Protein AF-A0A968FPX2-F1 (afdb_monomer)

Nearest PDB structures (foldseek):
  6kqt-assembly1_A  TM=4.450E-01  e=4.195E-03  Eubacterium ramulus ATCC 29099
  8rk3-assembly1_g  TM=7.136E-01  e=2.155E-01  Pseudomonas phage JBD30
  8ap6-assembly1_A1  TM=5.198E-01  e=2.239E+00  Trypanosoma brucei brucei
  7o78-assembly1_A  TM=5.725E-01  e=8.812E+00  Pseudopedobacter saltans DSM 12145
  5i7q-assembly1_A  TM=3.075E-01  e=3.535E+00  Homo sapiens

Sequence (255 aa):
MTIGTNEPIPENHFSGGANLTGDQPGNLAPMLEAMRLDVARSGETTEDMDIWVSPLGDDTTGEGTESEPYRTPTRAFRDIPFQINHSVHVRFAGGTYTDFPSLVYHRCGKNGALFLEGLGLPTPSAGPFTVSSYSLGVNFAYTEIQVLGAGWSVDQFYNKWVRVTAGTAAGLIFPIFKNSADTIVIPATFPSAGTVTEIEILDDPTVTMDVGTGKVVFDTGFAGNGPSLSIGGIKFKSALDGFPFRVQASKIFCA

Foldseek 3Di:
DDDDDDDDDDDPPPPDPPPPVPPPVPPCVVVVVVVVLVVLLPDEDPEEEQFEEECPADLVPAPRDPVHHHNALVSVLSPHRQEFAEEYEYEYEFDEHAHNDLERRHAYDFNGEYEYHYDDDQAFPWDFFFWPDKDQDPPQFKIKTFTPPQQDDKQPQAQWKKAQCDWQRHGDIFGFHIQHRGITITGGDDPPPIDGGTMTIGGQQSAEYESEQGQYEDEHPDDDPDYAYHYPRYHYDYPPPPDPRDHPHVDHDDD

Radius of gyration: 26.72 Å; Cα contacts (8 Å, |Δi|>4): 573; chains: 1; bounding box: 47×90×73 Å

pLDDT: mean 80.32, std 17.59, range [26.98, 98.56]

Solvent-accessible surface area (backbone atoms only — not comparable to full-atom values): 14151 Å² total; per-residue (Å²): 139,83,83,78,80,84,78,81,79,82,79,82,80,80,86,68,82,75,72,79,81,72,66,65,81,66,80,50,62,64,56,51,49,50,52,49,52,53,57,75,29,68,47,59,44,90,54,71,43,72,38,24,29,23,75,85,35,32,76,85,78,33,78,20,35,88,93,35,15,15,33,37,57,42,56,54,62,66,74,48,42,28,32,26,48,24,46,34,38,41,36,30,44,56,39,75,41,80,51,45,56,53,63,49,81,41,38,33,36,78,66,5,30,45,36,40,37,27,34,66,76,47,52,76,72,46,69,83,39,56,38,73,47,71,48,74,39,78,93,46,56,22,26,40,40,34,31,72,86,59,73,43,55,70,46,73,49,46,79,22,29,39,34,27,72,29,52,79,41,44,76,45,73,45,56,25,73,35,28,46,40,37,36,44,31,28,75,36,65,64,68,93,86,50,43,68,44,25,30,31,33,24,42,66,44,37,14,35,37,32,37,42,87,44,64,52,40,44,53,58,80,66,93,62,100,50,40,40,54,46,78,44,52,62,41,78,43,52,71,56,79,91,59,82,80,66,80,52,46,87,61,69,57,83,130

Structure (mmCIF, N/CA/C/O backbone):
data_AF-A0A968FPX2-F1
#
_entry.id   AF-A0A968FPX2-F1
#
loop_
_atom_site.group_PDB
_atom_site.id
_atom_site.type_symbol
_atom_site.label_atom_id
_atom_site.label_alt_id
_atom_site.label_comp_id
_atom_site.label_asym_id
_atom_site.label_entity_id
_atom_site.label_seq_id
_atom_site.pdbx_PDB_ins_code
_atom_site.Cartn_x
_atom_site.Cartn_y
_atom_site.Cartn_z
_atom_site.occupancy
_atom_site.B_iso_or_equiv
_atom_site.auth_seq_id
_atom_site.auth_comp_id
_atom_site.auth_asym_id
_atom_site.auth_atom_id
_atom_site.pdbx_PDB_model_num
ATOM 1 N N . MET A 1 1 ? 9.831 79.116 46.477 1.00 52.44 1 MET A N 1
ATOM 2 C CA . MET A 1 1 ? 9.604 77.661 46.365 1.00 52.44 1 MET A CA 1
ATOM 3 C C . MET A 1 1 ? 8.179 77.494 45.873 1.00 52.44 1 MET A C 1
ATOM 5 O O . MET A 1 1 ? 7.250 77.594 46.660 1.00 52.44 1 MET A O 1
ATOM 9 N N . THR A 1 2 ? 8.011 77.442 44.556 1.00 46.84 2 THR A N 1
ATOM 10 C CA . THR A 1 2 ? 6.698 77.463 43.899 1.00 46.84 2 THR A CA 1
ATOM 11 C C . THR A 1 2 ? 6.298 76.020 43.634 1.00 46.84 2 THR A C 1
ATOM 13 O O . THR A 1 2 ? 7.003 75.313 42.920 1.00 46.84 2 THR A O 1
ATOM 16 N N . ILE A 1 3 ? 5.223 75.571 44.280 1.00 47.78 3 ILE A N 1
ATOM 17 C CA . ILE A 1 3 ? 4.673 74.222 44.137 1.00 47.78 3 ILE A CA 1
ATOM 18 C C . ILE A 1 3 ? 3.882 74.202 42.825 1.00 47.78 3 ILE A C 1
ATOM 20 O O . ILE A 1 3 ? 2.901 74.931 42.686 1.00 47.78 3 ILE A O 1
ATOM 24 N N . GLY A 1 4 ? 4.372 73.433 41.850 1.00 53.97 4 GLY A N 1
ATOM 25 C CA . GLY A 1 4 ? 3.733 73.243 40.550 1.00 53.97 4 GLY A CA 1
ATOM 26 C C . GLY A 1 4 ? 2.391 72.529 40.698 1.00 53.97 4 GLY A C 1
ATOM 27 O O . GLY A 1 4 ? 2.255 71.589 41.478 1.00 53.97 4 GLY A O 1
ATOM 28 N N . THR A 1 5 ? 1.395 73.017 39.970 1.00 60.19 5 THR A N 1
ATOM 29 C CA . THR A 1 5 ? 0.033 72.491 39.927 1.00 60.19 5 THR A CA 1
ATOM 30 C C . THR A 1 5 ? -0.012 71.153 39.194 1.00 60.19 5 THR A C 1
ATOM 32 O O . THR A 1 5 ? 0.514 71.040 38.090 1.00 60.19 5 THR A O 1
ATOM 35 N N . ASN A 1 6 ? -0.663 70.166 39.814 1.00 57.03 6 ASN A N 1
ATOM 36 C CA . ASN A 1 6 ? -0.962 68.855 39.241 1.00 57.03 6 ASN A CA 1
ATOM 37 C C . ASN A 1 6 ? -1.745 68.999 37.93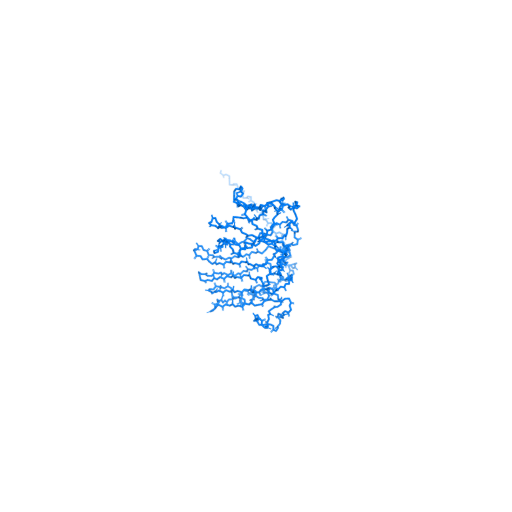0 1.00 57.03 6 ASN A C 1
ATOM 39 O O . ASN A 1 6 ? -2.849 69.546 37.935 1.00 57.03 6 ASN A O 1
ATOM 43 N N . GLU A 1 7 ? -1.206 68.462 36.836 1.00 65.06 7 GLU A N 1
ATOM 44 C CA . GLU A 1 7 ? -1.998 68.225 35.633 1.00 65.06 7 GLU A CA 1
ATOM 45 C C . GLU A 1 7 ? -2.894 66.988 35.824 1.00 65.06 7 GLU A C 1
ATOM 47 O O . GLU A 1 7 ? -2.442 65.982 36.384 1.00 65.06 7 GLU A O 1
ATOM 52 N N . PRO A 1 8 ? -4.166 67.039 35.394 1.00 66.12 8 PRO A N 1
ATOM 53 C CA . PRO A 1 8 ? -5.060 65.894 35.454 1.00 66.12 8 PRO A CA 1
ATOM 54 C C . PRO A 1 8 ? -4.643 64.825 34.437 1.00 66.12 8 PRO A C 1
ATOM 56 O O . PRO A 1 8 ? -4.398 65.107 33.266 1.00 66.12 8 PRO A O 1
ATOM 59 N N . ILE A 1 9 ? -4.594 63.577 34.902 1.00 67.75 9 ILE A N 1
ATOM 60 C CA . ILE A 1 9 ? -4.370 62.394 34.068 1.00 67.75 9 ILE A CA 1
ATOM 61 C C . ILE A 1 9 ? -5.577 62.256 33.122 1.00 67.75 9 ILE A C 1
ATOM 63 O O . ILE A 1 9 ? -6.706 62.227 33.615 1.00 67.75 9 ILE A O 1
ATOM 67 N N . PRO A 1 10 ? -5.391 62.170 31.792 1.00 63.94 10 PRO A N 1
ATOM 68 C CA . PRO A 1 10 ? -6.503 61.973 30.873 1.00 63.94 10 PRO A CA 1
ATOM 69 C C . PRO A 1 10 ? -7.145 60.602 31.111 1.00 63.94 10 PRO A C 1
ATOM 71 O O . PRO A 1 10 ? -6.494 59.560 31.007 1.00 63.94 10 PRO A O 1
ATOM 74 N N . GLU A 1 11 ? -8.437 60.612 31.435 1.00 57.78 11 GLU A N 1
ATOM 75 C CA . GLU A 1 11 ? -9.264 59.414 31.505 1.00 57.78 11 GLU A CA 1
ATOM 76 C C . GLU A 1 11 ? -9.364 58.796 30.107 1.00 57.78 11 GLU A C 1
ATOM 78 O O . GLU A 1 11 ? -9.957 59.356 29.182 1.00 57.78 11 GLU A O 1
ATOM 83 N N . ASN A 1 12 ? -8.751 57.624 29.943 1.00 52.72 12 ASN A N 1
ATOM 84 C CA . ASN A 1 12 ? -8.872 56.833 28.729 1.00 52.72 12 ASN A CA 1
ATOM 85 C C . ASN A 1 12 ? -10.307 56.289 28.646 1.00 52.72 12 ASN A C 1
ATOM 87 O O . ASN A 1 12 ? -10.649 55.279 29.263 1.00 52.72 12 ASN A O 1
ATOM 91 N N . HIS A 1 13 ? -11.149 56.973 27.873 1.00 50.84 13 HIS A N 1
ATOM 92 C CA . HIS A 1 13 ? -12.465 56.506 27.452 1.00 50.84 13 HIS A CA 1
ATOM 93 C C . HIS A 1 13 ? -12.324 55.227 26.609 1.00 50.84 13 HIS A C 1
ATOM 95 O O . HIS A 1 13 ? -12.246 55.271 25.381 1.00 50.84 13 HIS A O 1
ATOM 101 N N . PHE A 1 14 ? -12.357 54.061 27.255 1.00 54.34 14 PHE A N 1
ATOM 102 C CA . PHE A 1 14 ? -12.607 52.781 26.587 1.00 54.34 14 PHE A CA 1
ATOM 103 C C . PHE A 1 14 ? -14.109 52.654 26.269 1.00 54.34 14 PHE A C 1
ATOM 105 O O . PHE A 1 14 ? -14.842 51.844 26.826 1.00 54.34 14 PHE A O 1
ATOM 112 N N . SER A 1 15 ? -14.584 53.500 25.353 1.00 58.44 15 SER A N 1
ATOM 113 C CA . SER A 1 15 ? -15.920 53.436 24.747 1.00 58.44 15 SER A CA 1
ATOM 114 C C . SER A 1 15 ? -15.907 52.454 23.567 1.00 58.44 15 SER A C 1
ATOM 116 O O . SER A 1 15 ? -16.191 52.807 22.424 1.00 58.44 15 SER A O 1
ATOM 118 N N . GLY A 1 16 ? -15.521 51.213 23.844 1.00 48.28 16 GLY A N 1
ATOM 119 C CA . GLY A 1 16 ? -15.527 50.110 22.890 1.00 48.28 16 GLY A CA 1
ATOM 120 C C . GLY A 1 16 ? -16.351 48.972 23.458 1.00 48.28 16 GLY A C 1
ATOM 121 O O . GLY A 1 16 ? -15.799 47.948 23.844 1.00 48.28 16 GLY A O 1
ATOM 122 N N . GLY A 1 17 ? -17.667 49.173 23.562 1.00 48.75 17 GLY A N 1
ATOM 123 C CA . GLY A 1 17 ? -18.603 48.092 23.843 1.00 48.75 17 GLY A CA 1
ATOM 124 C C . GLY A 1 17 ? -18.550 47.095 22.694 1.00 48.75 17 GLY A C 1
ATOM 125 O O . GLY A 1 17 ? -19.280 47.240 21.715 1.00 48.75 17 GLY A O 1
ATOM 126 N N . ALA A 1 18 ? -17.651 46.114 22.791 1.00 52.62 18 ALA A N 1
ATOM 127 C CA . ALA A 1 18 ? -17.676 44.943 21.939 1.00 52.62 18 ALA A CA 1
ATOM 128 C C . ALA A 1 18 ? -19.035 44.284 22.162 1.00 52.62 18 ALA A C 1
ATOM 130 O O . ALA A 1 18 ? -19.328 43.731 23.221 1.00 52.62 18 ALA A O 1
ATOM 131 N N . ASN A 1 19 ? -19.898 44.443 21.170 1.00 46.19 19 ASN A N 1
ATOM 132 C CA . ASN A 1 19 ? -21.201 43.829 21.125 1.00 46.19 19 ASN A CA 1
ATOM 133 C C . ASN A 1 19 ? -20.980 42.319 20.934 1.00 46.19 19 ASN A C 1
ATOM 135 O O . ASN A 1 19 ? -20.984 41.818 19.815 1.00 46.19 19 ASN A O 1
ATOM 139 N N . LEU A 1 20 ? -20.748 41.599 22.037 1.00 54.94 20 LEU A N 1
ATOM 140 C CA . LEU A 1 20 ? -20.588 40.137 22.107 1.00 54.94 20 LEU A CA 1
ATOM 141 C C . LEU A 1 20 ? -21.916 39.391 21.865 1.00 54.94 20 LEU A C 1
ATOM 143 O O . LEU A 1 20 ? -22.122 38.286 22.349 1.00 54.94 20 LEU A O 1
ATOM 147 N N . THR A 1 21 ? -22.851 40.002 21.138 1.00 50.00 21 THR A N 1
ATOM 148 C CA . THR A 1 21 ? -24.118 39.383 20.726 1.00 50.00 21 THR A CA 1
ATOM 149 C C . THR A 1 21 ? -24.052 38.828 19.298 1.00 50.00 21 THR A C 1
ATOM 151 O O . THR A 1 21 ? -25.033 38.277 18.807 1.00 50.00 21 THR A O 1
ATOM 154 N N . GLY A 1 22 ? -22.892 38.951 18.636 1.00 46.47 22 GLY A N 1
ATOM 155 C CA . GLY A 1 22 ? -22.631 38.438 17.288 1.00 46.47 22 GLY A CA 1
ATOM 156 C C . GLY A 1 22 ? -21.908 37.090 17.218 1.00 46.47 22 GLY A C 1
ATOM 157 O O . GLY A 1 22 ? -21.837 36.521 16.130 1.00 46.47 22 GLY A O 1
ATOM 158 N N . ASP A 1 23 ? -21.416 36.552 18.340 1.00 52.59 23 ASP A N 1
ATOM 159 C CA . ASP A 1 23 ? -20.964 35.161 18.389 1.00 52.59 23 ASP A CA 1
ATOM 160 C C . ASP A 1 23 ? -22.213 34.283 18.394 1.00 52.59 23 ASP A C 1
ATOM 162 O O . ASP A 1 23 ? -22.824 34.019 19.432 1.00 52.59 23 ASP A O 1
ATOM 166 N N . GLN A 1 24 ? -22.621 33.867 17.190 1.00 58.62 24 GLN A N 1
ATOM 167 C CA . GLN A 1 24 ? -23.440 32.674 16.996 1.00 58.62 24 GLN A CA 1
ATOM 168 C C . GLN A 1 24 ? -22.948 31.642 18.016 1.00 58.62 24 GLN A C 1
ATOM 170 O O . GLN A 1 24 ? -21.745 31.367 17.976 1.00 58.62 24 GLN A O 1
ATOM 175 N N . PRO A 1 25 ? -23.793 31.141 18.946 1.00 58.59 25 PRO A N 1
ATOM 176 C CA . PRO A 1 25 ? -23.378 30.160 19.939 1.00 58.59 25 PRO A CA 1
ATOM 177 C C . PRO A 1 25 ? -22.548 29.123 19.211 1.00 58.59 25 PRO A C 1
ATOM 179 O O . PRO A 1 25 ? -23.041 28.479 18.280 1.00 58.59 25 PRO A O 1
ATOM 182 N N . GLY A 1 26 ? -21.253 29.146 19.547 1.00 57.47 26 GLY A N 1
ATOM 183 C CA . GLY A 1 26 ? -20.204 28.553 18.743 1.00 57.47 26 GLY A CA 1
ATOM 184 C C . GLY A 1 26 ? -20.624 27.155 18.366 1.00 57.47 26 GLY A C 1
ATOM 185 O O . GLY A 1 26 ? -21.272 26.468 19.154 1.00 57.47 26 GLY A O 1
ATOM 186 N N . ASN A 1 27 ? -20.307 26.766 17.141 1.00 63.19 27 ASN A N 1
ATOM 187 C CA . ASN A 1 27 ? -20.515 25.426 16.636 1.00 63.19 27 ASN A CA 1
ATOM 188 C C . ASN A 1 27 ? -19.750 24.444 17.551 1.00 63.19 27 ASN A C 1
ATOM 190 O O . ASN A 1 27 ? -18.620 24.063 17.273 1.00 63.19 27 ASN A O 1
ATOM 194 N N . LEU A 1 28 ? -20.334 24.105 18.703 1.00 68.81 28 LEU A N 1
ATOM 195 C CA . LEU A 1 28 ? -19.800 23.196 19.710 1.00 68.81 28 LEU A CA 1
ATOM 196 C C . LEU A 1 28 ? -19.980 21.759 19.238 1.00 68.81 28 LEU A C 1
ATOM 198 O O . LEU A 1 28 ? -19.351 20.869 19.789 1.00 68.81 28 LEU A O 1
ATOM 202 N N . ALA A 1 29 ? -20.799 21.529 18.209 1.00 72.50 29 ALA A N 1
ATOM 203 C CA . ALA A 1 29 ? -20.982 20.228 17.590 1.00 72.50 29 ALA A CA 1
ATOM 204 C C . ALA A 1 29 ? -19.648 19.611 17.117 1.00 72.50 29 ALA A C 1
ATOM 206 O O . ALA A 1 29 ? -19.349 18.511 17.566 1.00 72.50 29 ALA A O 1
ATOM 207 N N . PRO A 1 30 ? -18.784 20.285 16.330 1.00 70.06 30 PRO A N 1
ATOM 208 C CA . PRO A 1 30 ? -17.476 19.744 15.961 1.00 70.06 30 PRO A CA 1
ATOM 209 C C . PRO A 1 30 ? -16.522 19.570 17.150 1.00 70.06 30 PRO A C 1
ATOM 211 O O . PRO A 1 30 ? -15.755 18.615 17.153 1.00 70.06 30 PRO A O 1
ATOM 214 N N . MET A 1 31 ? -16.568 20.429 18.179 1.00 71.19 31 MET A N 1
ATOM 215 C CA . MET A 1 31 ? -15.735 20.243 19.381 1.00 71.19 31 MET A CA 1
ATOM 216 C C . MET A 1 31 ? -16.202 19.063 20.237 1.00 71.19 31 MET A C 1
ATOM 218 O O . MET A 1 31 ? -15.382 18.298 20.734 1.00 71.19 31 MET A O 1
ATOM 222 N N . LEU A 1 32 ? -17.513 18.900 20.404 1.00 75.25 32 LEU A N 1
ATOM 223 C CA . LEU A 1 32 ? -18.100 17.789 21.138 1.00 75.25 32 LEU A CA 1
ATOM 224 C C . LEU A 1 32 ? -17.889 16.473 20.389 1.00 75.25 32 LEU A C 1
ATOM 226 O O . LEU A 1 32 ? -17.639 15.456 21.027 1.00 75.25 32 LEU A O 1
ATOM 230 N N . GLU A 1 33 ? -17.936 16.499 19.058 1.00 73.12 33 GLU A N 1
ATOM 231 C CA . GLU A 1 33 ? -17.658 15.324 18.239 1.00 73.12 33 GLU A CA 1
ATOM 232 C C . GLU A 1 33 ? -16.173 14.958 18.251 1.00 73.12 33 GLU A C 1
ATOM 234 O O . GLU A 1 33 ? -15.842 13.784 18.383 1.00 73.12 33 GLU A O 1
ATOM 239 N N . ALA A 1 34 ? -15.273 15.947 18.253 1.00 66.00 34 ALA A N 1
ATOM 240 C CA . ALA A 1 34 ? -13.850 15.713 18.486 1.00 66.00 34 ALA A CA 1
ATOM 241 C C . ALA A 1 34 ? -13.587 15.123 19.886 1.00 66.00 34 ALA A C 1
ATOM 243 O O . ALA A 1 34 ? -12.885 14.123 20.005 1.00 66.00 34 ALA A O 1
ATOM 244 N N . MET A 1 35 ? -14.208 15.665 20.943 1.00 73.94 35 MET A N 1
ATOM 245 C CA . MET A 1 35 ? -14.067 15.124 22.304 1.00 73.94 35 MET A CA 1
ATOM 246 C C . MET A 1 35 ? -14.665 13.720 22.449 1.00 73.94 35 MET A C 1
ATOM 248 O O . MET A 1 35 ? -14.101 12.882 23.150 1.00 73.94 35 MET A O 1
ATOM 252 N N . ARG A 1 36 ? -15.802 13.436 21.804 1.00 71.06 36 ARG A N 1
ATOM 253 C CA . ARG A 1 36 ? -16.381 12.086 21.780 1.00 71.06 36 ARG A CA 1
ATOM 254 C C . ARG A 1 36 ? -15.484 11.104 21.048 1.00 71.06 36 ARG A C 1
ATOM 256 O O . ARG A 1 36 ? -15.327 9.983 21.524 1.00 71.06 36 ARG A O 1
ATOM 263 N N . LEU A 1 37 ? -14.888 11.528 19.936 1.00 66.88 37 LEU A N 1
ATOM 264 C CA . LEU A 1 37 ? -13.938 10.720 19.185 1.00 66.88 37 LEU A CA 1
ATOM 265 C C . LEU A 1 37 ? -12.697 10.398 20.030 1.00 66.88 37 LEU A C 1
ATOM 267 O O . LEU A 1 37 ? -12.258 9.252 20.032 1.00 66.88 37 LEU A O 1
ATOM 271 N N . ASP A 1 38 ? -12.185 11.359 20.799 1.00 66.62 38 ASP A N 1
ATOM 272 C CA . ASP A 1 38 ? -11.039 11.149 21.692 1.00 66.62 38 ASP A CA 1
ATOM 273 C C . ASP A 1 38 ? -11.358 10.196 22.853 1.00 66.62 38 ASP A C 1
ATOM 275 O O . ASP A 1 38 ? -10.554 9.320 23.172 1.00 66.62 38 ASP A O 1
ATOM 279 N N . VAL A 1 39 ? -12.543 10.312 23.463 1.00 67.00 39 VAL A N 1
ATOM 280 C CA . VAL A 1 39 ? -12.966 9.406 24.546 1.00 67.00 39 VAL A CA 1
ATOM 281 C C . VAL A 1 39 ? -13.239 7.996 24.018 1.00 67.00 39 VAL A C 1
ATOM 283 O O . VAL A 1 39 ? -12.816 7.028 24.639 1.00 67.00 39 VAL A O 1
ATOM 286 N N . ALA A 1 40 ? -13.887 7.849 22.859 1.00 60.91 40 ALA A N 1
ATOM 287 C CA . ALA A 1 40 ? -14.122 6.537 22.247 1.00 60.91 40 ALA A CA 1
ATOM 288 C C . ALA A 1 40 ? -12.816 5.831 21.844 1.00 60.91 40 ALA A C 1
ATOM 290 O O . ALA A 1 40 ? -12.758 4.606 21.788 1.00 60.91 40 ALA A O 1
ATOM 291 N N . ARG A 1 41 ? -11.756 6.604 21.599 1.00 66.94 41 ARG A N 1
ATOM 292 C CA . ARG A 1 41 ? -10.423 6.110 21.260 1.00 66.94 41 ARG A CA 1
ATOM 293 C C . ARG A 1 41 ? -9.553 5.794 22.477 1.00 66.94 41 ARG A C 1
ATOM 295 O O . ARG A 1 41 ? -8.434 5.312 22.293 1.00 66.94 41 ARG A O 1
ATOM 302 N N . SER A 1 42 ? -10.023 6.034 23.706 1.00 72.38 42 SER A N 1
ATOM 303 C CA . SER A 1 42 ? -9.253 5.721 24.910 1.00 72.38 42 SER A CA 1
ATOM 304 C C . SER A 1 42 ? -9.166 4.205 25.091 1.00 72.38 42 SER A C 1
ATOM 306 O O . SER A 1 42 ? -10.108 3.559 25.543 1.00 72.38 42 SER A O 1
ATOM 308 N N . GLY A 1 43 ? -8.035 3.631 24.710 1.00 87.88 43 GLY A N 1
ATOM 309 C CA . GLY A 1 43 ? -7.794 2.205 24.819 1.00 87.88 43 GLY A CA 1
ATOM 310 C C . GLY A 1 43 ? -6.464 1.825 24.201 1.00 87.88 43 GLY A C 1
ATOM 311 O O . GLY A 1 43 ? -5.855 2.598 23.454 1.00 87.88 43 GLY A O 1
ATOM 312 N N . GLU A 1 44 ? -6.032 0.616 24.521 1.00 92.81 44 GLU A N 1
ATOM 313 C CA . GLU A 1 44 ? -4.903 -0.025 23.877 1.00 92.81 44 GLU A CA 1
ATOM 314 C C . GLU A 1 44 ? -5.334 -1.359 23.284 1.00 92.81 44 GLU A C 1
ATOM 316 O O . GLU A 1 44 ? -6.218 -2.027 23.819 1.00 92.81 44 GLU A O 1
ATOM 321 N N . THR A 1 45 ? -4.724 -1.743 22.168 1.00 95.19 45 THR A N 1
ATOM 322 C CA . THR A 1 45 ? -4.903 -3.091 21.615 1.00 95.19 45 THR A CA 1
ATOM 323 C C . THR A 1 45 ? -4.492 -4.116 22.672 1.00 95.19 45 THR A C 1
ATOM 325 O O . THR A 1 45 ? -3.367 -4.032 23.178 1.00 95.19 45 THR A O 1
ATOM 328 N N . THR A 1 46 ? -5.345 -5.089 22.975 1.00 95.94 46 THR A N 1
ATOM 329 C CA . THR A 1 46 ? -5.062 -6.163 23.945 1.00 95.94 46 THR A CA 1
ATOM 330 C C . THR A 1 46 ? -4.508 -7.435 23.306 1.00 95.94 46 THR A C 1
ATOM 332 O O . THR A 1 46 ? -3.992 -8.288 24.019 1.00 95.94 46 THR A O 1
ATOM 335 N N . GLU A 1 47 ? -4.596 -7.543 21.982 1.00 96.88 47 GLU A N 1
ATOM 336 C CA . GLU A 1 47 ? -4.112 -8.652 21.157 1.00 96.88 47 GLU A CA 1
ATOM 337 C C . GLU A 1 47 ? -3.850 -8.164 19.721 1.00 96.88 47 GLU A C 1
ATOM 339 O O . GLU A 1 47 ? -4.125 -6.998 19.408 1.00 96.88 47 GLU A O 1
ATOM 344 N N . ASP A 1 48 ? -3.299 -9.035 18.871 1.00 96.75 48 ASP A N 1
ATOM 345 C CA . ASP A 1 48 ? -3.157 -8.764 17.437 1.00 96.75 48 ASP A CA 1
ATOM 346 C C . ASP A 1 48 ? -4.542 -8.628 16.780 1.00 96.75 48 ASP A C 1
ATOM 348 O O . ASP A 1 48 ? -5.489 -9.324 17.143 1.00 96.75 48 ASP A O 1
ATOM 352 N N . MET A 1 49 ? -4.669 -7.723 15.809 1.00 97.75 49 MET A N 1
ATOM 353 C CA . MET A 1 49 ? -5.933 -7.427 15.134 1.00 97.75 49 MET A CA 1
ATOM 354 C C . MET A 1 49 ? -5.801 -7.573 13.623 1.00 97.75 49 MET A C 1
ATOM 356 O O . MET A 1 49 ? -4.872 -7.044 13.012 1.00 97.75 49 MET A O 1
ATOM 360 N N . ASP A 1 50 ? -6.809 -8.192 13.020 1.00 97.75 50 ASP A N 1
ATOM 361 C CA . ASP A 1 50 ? -6.961 -8.324 11.579 1.00 97.75 50 ASP A CA 1
ATOM 362 C C . ASP A 1 50 ? -8.278 -7.669 11.157 1.00 97.75 50 ASP A C 1
ATOM 364 O O . ASP A 1 50 ? -9.355 -8.195 11.424 1.00 97.75 50 ASP A O 1
ATOM 368 N N . ILE A 1 51 ? -8.191 -6.508 10.507 1.00 98.25 51 ILE A N 1
ATOM 369 C CA . ILE A 1 51 ? -9.347 -5.731 10.056 1.00 98.25 51 ILE A CA 1
ATOM 370 C C . ILE A 1 51 ? -9.432 -5.782 8.538 1.00 98.25 51 ILE A C 1
ATOM 372 O O . ILE A 1 51 ? -8.487 -5.424 7.838 1.00 98.25 51 ILE A O 1
ATOM 376 N N . TRP A 1 52 ? -10.591 -6.171 8.028 1.00 98.19 52 TRP A N 1
ATOM 377 C CA . TRP A 1 52 ? -10.867 -6.303 6.607 1.00 98.19 52 TRP A CA 1
ATOM 378 C C . TRP A 1 52 ? -11.772 -5.184 6.115 1.00 98.19 52 TRP A C 1
ATOM 380 O O . TRP A 1 52 ? -12.780 -4.841 6.734 1.00 98.19 52 TRP A O 1
ATOM 390 N N . VAL A 1 53 ? -11.404 -4.630 4.966 1.00 98.12 53 VAL A N 1
ATOM 391 C CA . VAL A 1 53 ? -12.106 -3.546 4.288 1.00 98.12 53 VAL A CA 1
ATOM 392 C C . VAL A 1 53 ? -12.336 -3.956 2.838 1.00 98.12 53 VAL A C 1
ATOM 394 O O . VAL A 1 53 ? -11.430 -4.461 2.182 1.00 98.12 53 VAL A O 1
ATOM 397 N N . SER A 1 54 ? -13.546 -3.759 2.327 1.00 97.25 54 SER A N 1
ATOM 398 C CA . SER A 1 54 ? -13.930 -4.108 0.958 1.00 97.25 54 SER A CA 1
ATOM 399 C C . SER A 1 54 ? -14.915 -3.083 0.405 1.00 97.25 54 SER A C 1
ATOM 401 O O . SER A 1 54 ? -15.808 -2.674 1.141 1.00 97.25 54 SER A O 1
ATOM 403 N N . PRO A 1 55 ? -14.879 -2.717 -0.892 1.00 97.00 55 PRO A N 1
ATOM 404 C CA . PRO A 1 55 ? -15.895 -1.828 -1.464 1.00 97.00 55 PRO A CA 1
ATOM 405 C C . PRO A 1 55 ? -17.316 -2.412 -1.389 1.00 97.00 55 PRO A C 1
ATOM 407 O O . PRO A 1 55 ? -18.293 -1.675 -1.501 1.00 97.00 55 PRO A O 1
ATOM 410 N N . LEU A 1 56 ? -17.423 -3.735 -1.217 1.00 97.19 56 LEU A N 1
ATOM 411 C CA . LEU A 1 56 ? -18.677 -4.475 -1.061 1.00 97.19 56 LEU A CA 1
ATOM 412 C C . LEU A 1 56 ? -19.061 -4.724 0.410 1.00 97.19 56 LEU A C 1
ATOM 414 O O . LEU A 1 56 ? -20.063 -5.388 0.655 1.00 97.19 56 LEU A O 1
ATOM 418 N N . GLY A 1 57 ? -18.259 -4.251 1.370 1.00 97.88 57 GLY A N 1
ATOM 419 C CA . GLY A 1 57 ? -18.526 -4.395 2.802 1.00 97.88 57 GLY A CA 1
ATOM 420 C C . GLY A 1 57 ? -19.656 -3.495 3.308 1.00 97.88 57 GLY A C 1
ATOM 421 O O . GLY A 1 57 ? -20.299 -2.772 2.540 1.00 97.88 57 GLY A O 1
ATOM 422 N N . ASP A 1 58 ? -19.863 -3.492 4.626 1.00 98.19 58 ASP A N 1
ATOM 423 C CA . ASP A 1 58 ? -20.892 -2.681 5.288 1.00 98.19 58 ASP A CA 1
ATOM 424 C C . ASP A 1 58 ? -20.334 -2.014 6.558 1.00 98.19 58 ASP A C 1
ATOM 426 O O . ASP A 1 58 ? -19.808 -2.677 7.443 1.00 98.19 58 ASP A O 1
ATOM 430 N N . ASP A 1 59 ? -20.443 -0.688 6.677 1.00 97.88 59 ASP A N 1
ATOM 431 C CA . ASP A 1 59 ? -19.967 0.037 7.871 1.00 97.88 59 ASP A CA 1
ATOM 432 C C . ASP A 1 59 ? -20.986 0.074 9.017 1.00 97.88 59 ASP A C 1
ATOM 434 O O . ASP A 1 59 ? -20.676 0.580 10.096 1.00 97.88 59 ASP A O 1
ATOM 438 N N . THR A 1 60 ? -22.213 -0.386 8.785 1.00 96.44 60 THR A N 1
ATOM 439 C CA . THR A 1 60 ? -23.298 -0.457 9.770 1.00 96.44 60 THR A CA 1
ATOM 440 C C . THR A 1 60 ? -23.328 -1.826 10.427 1.00 96.44 60 THR A C 1
ATOM 442 O O . THR A 1 60 ? -23.432 -1.898 11.649 1.00 96.44 60 THR A O 1
ATOM 445 N N . THR A 1 61 ? -23.235 -2.887 9.622 1.00 97.44 61 THR A N 1
ATOM 446 C CA . THR A 1 61 ? -23.348 -4.276 10.093 1.00 97.44 61 THR A CA 1
ATOM 447 C C . THR A 1 61 ? -22.071 -5.091 9.957 1.00 97.44 61 THR A C 1
ATOM 449 O O . THR A 1 61 ? -22.009 -6.157 10.551 1.00 97.44 61 THR A O 1
ATOM 452 N N . GLY A 1 62 ? -21.081 -4.646 9.177 1.00 97.69 62 GLY A N 1
ATOM 453 C CA . GLY A 1 62 ? -19.800 -5.343 9.093 1.00 97.69 62 GLY A CA 1
ATOM 454 C C . GLY A 1 62 ? -19.070 -5.301 10.431 1.00 97.69 62 GLY A C 1
ATOM 455 O O . GLY A 1 62 ? -19.184 -4.331 11.183 1.00 97.69 62 GLY A O 1
ATOM 456 N N . GLU A 1 63 ? -18.312 -6.357 10.706 1.00 97.81 63 GLU A N 1
ATOM 457 C CA . GLU A 1 63 ? -17.534 -6.530 11.939 1.00 97.81 63 GLU A CA 1
ATOM 458 C C . GLU A 1 63 ? -16.024 -6.380 11.693 1.00 97.81 63 GLU A C 1
ATOM 460 O O . GLU A 1 63 ? -15.214 -6.513 12.608 1.00 97.81 63 GLU A O 1
ATOM 465 N N . GLY A 1 64 ? -15.623 -6.103 10.447 1.00 97.75 64 GLY A N 1
ATOM 466 C CA . GLY A 1 64 ? -14.218 -5.994 10.062 1.00 97.75 64 GLY A CA 1
ATOM 467 C C . GLY A 1 64 ? -13.529 -7.350 9.917 1.00 97.75 64 GLY A C 1
ATOM 468 O O . GLY A 1 64 ? -12.305 -7.398 9.861 1.00 97.75 64 GLY A O 1
ATOM 469 N N . THR A 1 65 ? -14.287 -8.444 9.836 1.00 98.12 65 THR A N 1
ATOM 470 C CA . THR A 1 65 ? -13.772 -9.788 9.538 1.00 98.12 65 THR A CA 1
ATOM 471 C C . THR A 1 65 ? -13.712 -10.017 8.026 1.00 98.12 65 THR A C 1
ATOM 473 O O . THR A 1 65 ? -14.326 -9.283 7.256 1.00 98.12 65 THR A O 1
ATOM 476 N N . GLU A 1 66 ? -12.999 -11.048 7.565 1.00 97.12 66 GLU A N 1
ATOM 477 C CA . GLU A 1 66 ? -12.911 -11.357 6.126 1.00 97.12 66 GLU A CA 1
ATOM 478 C C . GLU A 1 66 ? -14.289 -11.629 5.496 1.00 97.12 66 GLU A C 1
ATOM 480 O O . GLU A 1 66 ? -14.556 -11.199 4.374 1.00 97.12 66 GLU A O 1
ATOM 485 N N . SER A 1 67 ? -15.178 -12.316 6.225 1.00 97.81 67 SER A N 1
ATOM 486 C CA . SER A 1 67 ? -16.537 -12.630 5.769 1.00 97.81 67 SER A CA 1
ATOM 487 C C . SER A 1 67 ? -17.515 -11.463 5.903 1.00 97.81 67 SER A C 1
ATOM 489 O O . SER A 1 67 ? -18.495 -11.413 5.163 1.00 97.81 67 SER A O 1
ATOM 491 N N . GLU A 1 68 ? -17.261 -10.534 6.828 1.00 98.12 68 GLU A N 1
ATOM 492 C CA . GLU A 1 68 ? -18.107 -9.366 7.100 1.00 98.12 68 GLU A CA 1
ATOM 493 C C . GLU A 1 68 ? -17.247 -8.090 7.173 1.00 98.12 68 GLU A C 1
ATOM 495 O O . GLU A 1 68 ? -17.125 -7.466 8.236 1.00 98.12 68 GLU A O 1
ATOM 500 N N . PRO A 1 69 ? -16.607 -7.700 6.053 1.00 98.56 69 PRO A N 1
ATOM 501 C CA . PRO A 1 69 ? -15.651 -6.604 6.045 1.00 98.56 69 PRO A CA 1
ATOM 502 C C . PRO A 1 69 ? -16.350 -5.257 6.218 1.00 98.56 69 PRO A C 1
ATOM 504 O O . PRO A 1 69 ? -17.500 -5.060 5.809 1.00 98.56 69 PRO A O 1
ATOM 507 N N . TYR A 1 70 ? -15.609 -4.285 6.743 1.00 98.56 70 TYR A N 1
ATOM 508 C CA . TYR A 1 70 ? -16.025 -2.889 6.673 1.00 98.56 70 TYR A CA 1
ATOM 509 C C . TYR A 1 70 ? -16.056 -2.411 5.223 1.00 98.56 70 TYR A C 1
ATOM 511 O O . TYR A 1 70 ? -15.332 -2.918 4.362 1.00 98.56 70 TYR A O 1
ATOM 519 N N . ARG A 1 71 ? -16.879 -1.402 4.941 1.00 98.00 71 ARG A N 1
ATOM 520 C CA . ARG A 1 71 ? -16.937 -0.795 3.610 1.00 98.00 71 ARG A CA 1
ATOM 521 C C . ARG A 1 71 ? -15.842 0.245 3.409 1.00 98.00 71 ARG A C 1
ATOM 523 O O . ARG A 1 71 ? -15.310 0.379 2.308 1.00 98.00 71 ARG A O 1
ATOM 530 N N . THR A 1 72 ? -15.531 1.014 4.452 1.00 97.44 72 THR A N 1
ATOM 531 C CA . THR A 1 72 ? -14.657 2.189 4.349 1.00 97.44 72 THR A CA 1
ATOM 532 C C . THR A 1 72 ? -13.393 2.084 5.205 1.00 97.44 72 THR A C 1
ATOM 534 O O . THR A 1 72 ? -13.422 1.540 6.314 1.00 97.44 72 THR A O 1
ATOM 537 N N . PRO A 1 73 ? -12.271 2.676 4.745 1.00 96.69 73 PRO A N 1
ATOM 538 C CA . PRO A 1 73 ? -11.089 2.864 5.579 1.00 96.69 73 PRO A CA 1
ATOM 539 C C . PRO A 1 73 ? -11.393 3.677 6.845 1.00 96.69 73 PRO A C 1
ATOM 541 O O . PRO A 1 73 ? -10.903 3.331 7.917 1.00 96.69 73 PRO A O 1
ATOM 544 N N . THR A 1 74 ? -12.221 4.728 6.759 1.00 94.50 74 THR A N 1
ATOM 545 C CA . THR A 1 74 ? -12.613 5.544 7.923 1.00 94.50 74 THR A CA 1
ATOM 546 C C . THR A 1 74 ? -13.201 4.697 9.045 1.00 94.50 74 THR A C 1
ATOM 548 O O . THR A 1 74 ? -12.819 4.874 10.205 1.00 94.50 74 THR A O 1
ATOM 551 N N . ARG A 1 75 ? -14.096 3.755 8.717 1.00 95.44 75 ARG A N 1
ATOM 552 C CA . ARG A 1 75 ? -14.664 2.834 9.704 1.00 95.44 75 ARG A CA 1
ATOM 553 C C . ARG A 1 75 ? -13.583 1.966 10.343 1.00 95.44 75 ARG A C 1
ATOM 555 O O . ARG A 1 75 ? -13.504 1.928 11.567 1.00 95.44 75 ARG A O 1
ATOM 562 N N . ALA A 1 76 ? -12.724 1.348 9.533 1.00 96.75 76 ALA A N 1
ATOM 563 C CA . ALA A 1 76 ? -11.634 0.510 10.027 1.00 96.75 76 ALA A CA 1
ATOM 564 C C . ALA A 1 76 ? -10.731 1.257 11.021 1.00 96.75 76 ALA A C 1
ATOM 566 O O . ALA A 1 76 ? -10.513 0.790 12.134 1.00 96.75 76 ALA A O 1
ATOM 567 N N . PHE A 1 77 ? -10.264 2.459 10.667 1.00 93.81 77 PHE A N 1
ATOM 568 C CA . PHE A 1 77 ? -9.388 3.253 11.536 1.00 93.81 77 PHE A CA 1
ATOM 569 C C . PHE A 1 77 ? -10.068 3.783 12.797 1.00 93.81 77 PHE A C 1
ATOM 571 O O . PHE A 1 77 ? -9.387 4.066 13.784 1.00 93.81 77 PHE A O 1
ATOM 578 N N . ARG A 1 78 ? -11.390 3.957 12.779 1.00 92.44 78 ARG A N 1
ATOM 579 C CA . ARG A 1 78 ? -12.144 4.362 13.966 1.00 92.44 78 ARG A CA 1
ATOM 580 C C . ARG A 1 78 ? -12.173 3.261 15.023 1.00 92.44 78 ARG A C 1
ATOM 582 O O . ARG A 1 78 ? -12.138 3.586 16.205 1.00 92.44 78 ARG A O 1
ATOM 589 N N . ASP A 1 79 ? -12.215 2.006 14.591 1.00 94.31 79 ASP A N 1
ATOM 590 C CA . ASP A 1 79 ? -12.378 0.852 15.476 1.00 94.31 79 ASP A CA 1
ATOM 591 C C . ASP A 1 79 ? -11.024 0.306 15.990 1.00 94.31 79 ASP A C 1
ATOM 593 O O . ASP A 1 79 ? -10.989 -0.511 16.907 1.00 94.31 79 ASP A O 1
ATOM 597 N N . ILE A 1 80 ? -9.895 0.807 15.468 1.00 93.94 80 ILE A N 1
ATOM 598 C CA . ILE A 1 80 ? -8.555 0.557 16.023 1.00 93.94 80 ILE A CA 1
ATOM 599 C C . ILE A 1 80 ? -8.340 1.438 17.271 1.00 93.94 80 ILE A C 1
ATOM 601 O O . ILE A 1 80 ? -8.429 2.669 17.155 1.00 93.94 80 ILE A O 1
ATOM 605 N N . PRO A 1 81 ? -7.984 0.859 18.439 1.00 93.25 81 PRO A N 1
ATOM 606 C CA . PRO A 1 81 ? -7.633 1.620 19.639 1.00 93.25 81 PRO A CA 1
ATOM 607 C C . PRO A 1 81 ? -6.505 2.622 19.390 1.00 93.25 81 PRO A C 1
ATOM 609 O O . PRO A 1 81 ? -5.566 2.336 18.649 1.00 93.25 81 PRO A O 1
ATOM 612 N N . PHE A 1 82 ? -6.550 3.783 20.051 1.00 89.25 82 PHE A N 1
ATOM 613 C CA . PHE A 1 82 ? -5.542 4.829 19.853 1.00 89.25 82 PHE A CA 1
ATOM 614 C C . PHE A 1 82 ? -4.112 4.336 20.086 1.00 89.25 82 PHE A C 1
ATOM 616 O O . PHE A 1 82 ? -3.216 4.662 19.306 1.00 89.25 82 PHE A O 1
ATOM 623 N N . GLN A 1 83 ? -3.897 3.571 21.159 1.00 90.25 83 GLN A N 1
ATOM 624 C CA . GLN A 1 83 ? -2.597 3.014 21.508 1.00 90.25 83 GLN A CA 1
ATOM 625 C C . GLN A 1 83 ? -2.461 1.599 20.922 1.00 90.25 83 GLN A C 1
ATOM 627 O O . GLN A 1 83 ? -3.070 0.642 21.394 1.00 90.25 83 GLN A O 1
ATOM 632 N N . ILE A 1 84 ? -1.622 1.449 19.904 1.00 92.38 84 ILE A N 1
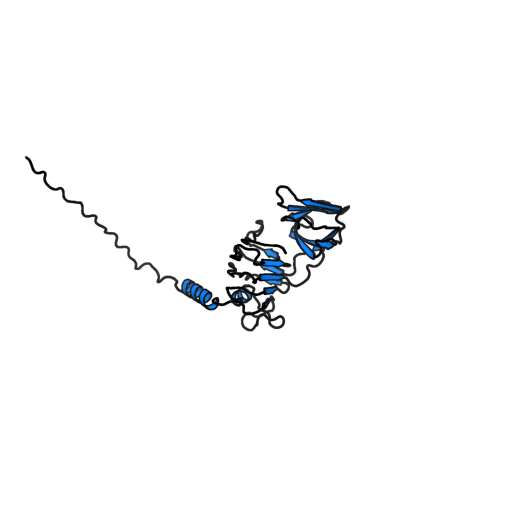ATOM 633 C CA . ILE A 1 84 ? -1.340 0.158 19.270 1.00 92.38 84 ILE A CA 1
ATOM 634 C C . ILE A 1 84 ? -0.126 -0.456 19.969 1.00 92.38 84 ILE A C 1
ATOM 636 O O . ILE A 1 84 ? 0.985 0.039 19.819 1.00 92.38 84 ILE A O 1
ATOM 640 N N . ASN A 1 85 ? -0.322 -1.510 20.755 1.00 92.44 85 ASN A N 1
ATOM 641 C CA . ASN A 1 85 ? 0.734 -2.261 21.450 1.00 92.44 85 ASN A CA 1
ATOM 642 C C . ASN A 1 85 ? 0.977 -3.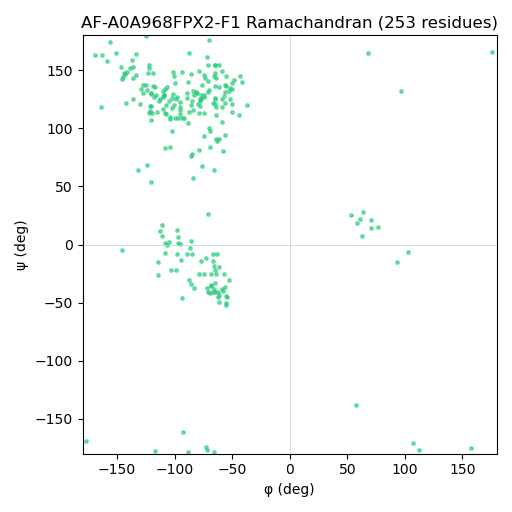660 20.855 1.00 92.44 85 ASN A C 1
ATOM 644 O O . ASN A 1 85 ? 1.946 -4.308 21.248 1.00 92.44 85 ASN A O 1
ATOM 648 N N . HIS A 1 86 ? 0.130 -4.082 19.917 1.00 93.56 86 HIS A N 1
ATOM 649 C CA . HIS A 1 86 ? 0.182 -5.348 19.185 1.00 93.56 86 HIS A CA 1
ATO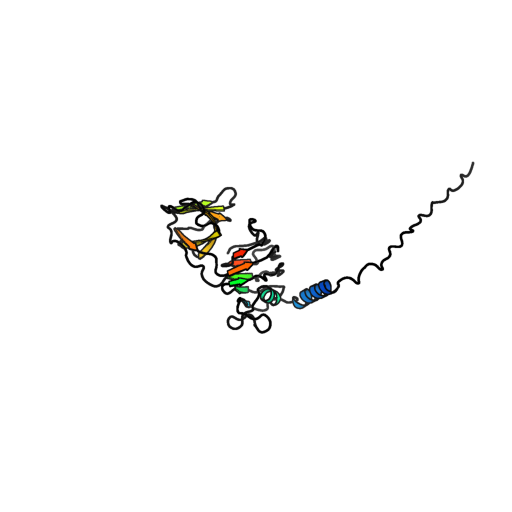M 650 C C . HIS A 1 86 ? 0.198 -5.088 17.668 1.00 93.56 86 HIS A C 1
ATOM 652 O O . HIS A 1 86 ? 0.195 -3.928 17.241 1.00 93.56 86 HIS A O 1
ATOM 658 N N . SER A 1 87 ? 0.250 -6.135 16.847 1.00 93.38 87 SER A N 1
ATOM 659 C CA . SER A 1 87 ? 0.192 -5.993 15.389 1.00 93.38 87 SER A CA 1
ATOM 660 C C . SER A 1 87 ? -1.244 -5.736 14.943 1.00 93.38 87 SER A C 1
ATOM 662 O O . SER A 1 87 ? -2.151 -6.478 15.302 1.00 93.38 87 SER A O 1
ATOM 664 N N . VAL A 1 88 ? -1.459 -4.693 14.146 1.00 95.56 88 VAL A N 1
ATOM 665 C CA . VAL A 1 88 ? -2.757 -4.387 13.537 1.00 95.56 88 VAL A CA 1
ATOM 666 C C . VAL A 1 88 ? -2.599 -4.412 12.026 1.00 95.56 88 VAL A C 1
ATOM 668 O O . VAL A 1 88 ? -1.922 -3.555 11.458 1.00 95.56 88 VAL A O 1
ATOM 671 N N . HIS A 1 89 ? -3.237 -5.376 11.373 1.00 94.81 89 HIS A N 1
ATOM 672 C CA . HIS A 1 89 ? -3.295 -5.463 9.920 1.00 94.81 89 HIS A CA 1
ATOM 673 C C . HIS A 1 89 ? -4.637 -4.931 9.427 1.00 94.81 89 HIS A C 1
ATOM 675 O O . HIS A 1 89 ? -5.689 -5.466 9.766 1.00 94.81 89 HIS A O 1
ATOM 681 N N . VAL A 1 90 ? -4.607 -3.891 8.597 1.00 96.88 90 VAL A N 1
ATOM 682 C CA . VAL A 1 90 ? -5.773 -3.397 7.863 1.00 96.88 90 VAL A CA 1
ATOM 683 C C . VAL A 1 90 ? -5.642 -3.846 6.415 1.00 96.88 90 VAL A C 1
ATOM 685 O O . VAL A 1 90 ? -4.799 -3.343 5.668 1.00 96.88 90 VAL A O 1
ATOM 688 N N . ARG A 1 91 ? -6.471 -4.813 6.030 1.00 95.25 91 ARG A N 1
ATOM 689 C CA . ARG A 1 91 ? -6.451 -5.463 4.722 1.00 95.25 91 ARG A CA 1
ATOM 690 C C . ARG A 1 91 ? -7.563 -4.935 3.842 1.00 95.25 91 ARG A C 1
ATOM 692 O O . ARG A 1 91 ? -8.731 -4.967 4.214 1.00 95.25 91 ARG A O 1
ATOM 699 N N . PHE A 1 92 ? -7.203 -4.481 2.654 1.00 96.06 92 PHE A N 1
ATOM 700 C CA . PHE A 1 92 ? -8.120 -3.866 1.708 1.00 96.06 92 PHE A CA 1
ATOM 701 C C . PHE A 1 92 ? -8.326 -4.797 0.522 1.00 96.06 92 PHE A C 1
ATOM 703 O O . PHE A 1 92 ? -7.389 -5.058 -0.223 1.00 96.06 92 PHE A O 1
ATOM 710 N N . ALA A 1 93 ? -9.545 -5.279 0.300 1.00 95.06 93 ALA A N 1
ATOM 711 C CA . ALA A 1 93 ? -9.893 -5.962 -0.938 1.00 95.06 93 ALA A CA 1
ATOM 712 C C . ALA A 1 93 ? -9.726 -5.019 -2.141 1.00 95.06 93 ALA A C 1
ATOM 714 O O . ALA A 1 93 ? -9.837 -3.794 -2.004 1.00 95.06 93 ALA A O 1
ATOM 715 N N . GLY A 1 94 ? -9.484 -5.598 -3.320 1.00 91.31 94 GLY A N 1
ATOM 716 C CA . GLY A 1 94 ? -9.349 -4.853 -4.568 1.00 91.31 94 GLY A CA 1
ATOM 717 C C . GLY A 1 94 ? -10.536 -3.917 -4.819 1.00 91.31 94 GLY A C 1
ATOM 718 O O . GLY A 1 94 ? -11.694 -4.315 -4.706 1.00 91.31 94 GLY A O 1
ATOM 719 N N . GLY A 1 95 ? -10.241 -2.669 -5.165 1.00 93.06 95 GLY A N 1
ATOM 720 C CA . GLY A 1 95 ? -11.218 -1.635 -5.458 1.00 93.06 95 GLY A CA 1
ATOM 721 C C . GLY A 1 95 ? -10.672 -0.223 -5.292 1.00 93.06 95 GLY A C 1
ATOM 722 O O . GLY A 1 95 ? -9.488 0.002 -5.039 1.00 93.06 95 GLY A O 1
ATOM 723 N N . THR A 1 96 ? -11.564 0.751 -5.453 1.00 93.62 96 THR A N 1
ATOM 724 C CA . THR A 1 96 ? -11.280 2.167 -5.208 1.00 93.62 96 THR A CA 1
ATOM 725 C C . THR A 1 96 ? -12.021 2.628 -3.963 1.00 93.62 96 THR A C 1
ATOM 727 O O . THR A 1 96 ? -13.232 2.445 -3.862 1.00 93.62 96 THR A O 1
ATOM 730 N N . TYR A 1 97 ? -11.300 3.260 -3.043 1.00 95.19 97 TYR A N 1
ATOM 731 C CA . TYR A 1 97 ? -11.841 3.825 -1.814 1.00 95.19 97 TYR A CA 1
ATOM 732 C C . TYR A 1 97 ? -11.723 5.342 -1.863 1.00 95.19 97 TYR A C 1
ATOM 734 O O . TYR A 1 97 ? -10.625 5.863 -2.028 1.00 95.19 97 TYR A O 1
ATOM 742 N N . THR A 1 98 ? -12.840 6.047 -1.706 1.00 94.00 98 THR A N 1
ATOM 743 C CA . THR A 1 98 ? -12.890 7.521 -1.747 1.00 94.00 98 THR A CA 1
ATOM 744 C C . THR A 1 98 ? -13.047 8.172 -0.378 1.00 94.00 98 THR A C 1
ATOM 746 O O . THR A 1 98 ? -13.177 9.387 -0.283 1.00 94.00 98 THR A O 1
ATOM 749 N N . ASP A 1 99 ? -13.075 7.357 0.674 1.00 91.56 99 ASP A N 1
ATOM 750 C CA . ASP A 1 99 ? -13.283 7.775 2.058 1.00 91.56 99 ASP A CA 1
ATOM 751 C C . ASP A 1 99 ? -12.079 7.366 2.914 1.00 91.56 99 ASP A C 1
ATOM 753 O O . ASP A 1 99 ? -12.190 6.620 3.888 1.00 91.56 99 ASP A O 1
ATOM 757 N N . PHE A 1 100 ? -10.882 7.767 2.482 1.00 90.44 100 PHE A N 1
ATOM 758 C CA . PHE A 1 100 ? -9.700 7.616 3.320 1.00 90.44 100 PHE A CA 1
ATOM 759 C C . PHE A 1 100 ? -9.664 8.758 4.347 1.00 90.44 100 PHE A C 1
ATOM 761 O O . PHE A 1 100 ? -9.793 9.924 3.955 1.00 90.44 100 PHE A O 1
ATOM 768 N N . PRO A 1 101 ? -9.471 8.478 5.650 1.00 88.38 101 PRO A N 1
ATOM 769 C CA . PRO A 1 101 ? -9.471 9.526 6.659 1.00 88.38 101 PRO A CA 1
ATOM 770 C C . PRO A 1 101 ? -8.345 10.530 6.398 1.00 88.38 101 PRO A C 1
ATOM 772 O O . PRO A 1 101 ? -7.194 10.165 6.152 1.00 88.38 101 PRO A O 1
ATOM 775 N N . SER A 1 102 ? -8.666 11.820 6.507 1.00 81.06 102 SER A N 1
ATOM 776 C CA . SER A 1 102 ? -7.698 12.908 6.315 1.00 81.06 102 SER A CA 1
ATOM 777 C C . SER A 1 102 ? -6.594 12.927 7.377 1.00 81.06 102 SER A C 1
ATOM 779 O O . SER A 1 102 ? -5.547 13.529 7.161 1.00 81.06 102 SER A O 1
ATOM 781 N N . LEU A 1 103 ? -6.810 12.262 8.514 1.00 79.50 103 LEU A N 1
ATOM 782 C CA . LEU A 1 103 ? -5.842 12.105 9.589 1.00 79.50 103 LEU A CA 1
ATOM 783 C C . LEU A 1 103 ? -5.951 10.699 10.191 1.00 79.50 103 LEU A C 1
ATOM 785 O O . LEU A 1 103 ? -7.002 10.328 10.718 1.00 79.50 103 LEU A O 1
ATOM 789 N N . VAL A 1 104 ? -4.847 9.950 10.165 1.00 84.38 104 VAL A N 1
ATOM 790 C CA . VAL A 1 104 ? -4.704 8.674 10.879 1.00 84.38 104 VAL A CA 1
ATOM 791 C C . VAL A 1 104 ? -3.866 8.941 12.124 1.00 84.38 104 VAL A C 1
ATOM 793 O O . VAL A 1 104 ? -2.642 9.054 12.065 1.00 84.38 104 VAL A O 1
ATOM 796 N N . TYR A 1 105 ? -4.550 9.117 13.253 1.00 82.69 105 TYR A N 1
ATOM 797 C CA . TYR A 1 105 ? -3.927 9.487 14.521 1.00 82.69 105 TYR A CA 1
ATOM 798 C C . TYR A 1 105 ? -3.933 8.301 15.482 1.00 82.69 105 TYR A C 1
ATOM 800 O O . TYR A 1 105 ? -4.811 8.183 16.334 1.00 82.69 105 TYR A O 1
ATOM 808 N N . HIS A 1 106 ? -2.943 7.426 15.322 1.00 86.06 106 HIS A N 1
ATOM 809 C CA . HIS A 1 106 ? -2.723 6.254 16.166 1.00 86.06 106 HIS A CA 1
ATOM 810 C C . HIS A 1 106 ? -1.294 6.253 16.675 1.00 86.06 106 HIS A C 1
ATOM 812 O O . HIS A 1 106 ? -0.349 6.490 15.924 1.00 86.06 106 HIS A O 1
ATOM 818 N N . ARG A 1 107 ? -1.122 5.938 17.955 1.00 85.12 107 ARG A N 1
ATOM 819 C CA . ARG A 1 107 ? 0.184 5.858 18.590 1.00 85.12 107 ARG A CA 1
ATOM 820 C C . ARG A 1 107 ? 0.623 4.407 18.683 1.00 85.12 107 ARG A C 1
ATOM 822 O O . ARG A 1 107 ? 0.130 3.650 19.512 1.00 85.12 107 ARG A O 1
ATOM 829 N N . CYS A 1 108 ? 1.610 4.034 17.882 1.00 86.88 108 CYS A N 1
ATOM 830 C CA . CYS A 1 108 ? 2.241 2.726 18.011 1.00 86.88 108 CYS A CA 1
ATOM 831 C C . CYS A 1 108 ? 3.233 2.729 19.189 1.00 86.88 108 CYS A C 1
ATOM 833 O O . CYS A 1 108 ? 4.171 3.530 19.240 1.00 86.88 108 CYS A O 1
ATOM 835 N N . GLY A 1 109 ? 2.987 1.863 20.170 1.00 85.06 109 GLY A N 1
ATOM 836 C CA . GLY A 1 109 ? 3.868 1.575 21.295 1.00 85.06 109 GLY A CA 1
ATOM 837 C C . GLY A 1 109 ? 5.099 0.770 20.880 1.00 85.06 109 GLY A C 1
ATOM 838 O O . GLY A 1 109 ? 5.304 0.469 19.708 1.00 85.06 109 GLY A O 1
ATOM 839 N N . LYS A 1 110 ? 5.935 0.399 21.858 1.00 84.25 110 LYS A N 1
ATOM 840 C CA . LYS A 1 110 ? 7.221 -0.281 21.608 1.00 84.25 110 LYS A CA 1
ATOM 841 C C . LYS A 1 110 ? 7.081 -1.579 20.799 1.00 84.25 110 LYS A C 1
ATOM 843 O O . LYS A 1 110 ? 7.961 -1.876 20.000 1.00 84.25 110 LYS A O 1
ATOM 848 N N . ASN A 1 111 ? 6.006 -2.326 21.033 1.00 85.56 111 ASN A N 1
ATOM 849 C CA . ASN A 1 111 ? 5.744 -3.617 20.393 1.00 85.56 111 ASN A CA 1
ATOM 850 C C . ASN A 1 111 ? 4.627 -3.535 19.340 1.00 85.56 111 ASN A C 1
ATOM 852 O O . ASN A 1 111 ? 4.280 -4.548 18.747 1.00 85.56 111 ASN A O 1
ATOM 856 N N . GLY A 1 112 ? 4.047 -2.349 19.138 1.00 89.06 112 GLY A N 1
ATOM 857 C CA . GLY A 1 112 ? 2.938 -2.167 18.216 1.00 89.06 112 GLY A CA 1
ATOM 858 C C . GLY A 1 112 ? 3.403 -1.927 16.790 1.00 89.06 112 GLY A C 1
ATOM 859 O O . GLY A 1 112 ? 4.421 -1.267 16.558 1.00 89.06 112 GLY A O 1
ATOM 860 N N . ALA A 1 113 ? 2.614 -2.412 15.840 1.00 88.75 113 ALA A N 1
ATOM 861 C CA . ALA A 1 113 ? 2.829 -2.182 14.421 1.00 88.75 113 ALA A CA 1
ATOM 862 C C . ALA A 1 113 ? 1.487 -2.008 13.706 1.00 88.75 113 ALA A C 1
ATOM 864 O O . ALA A 1 113 ? 0.489 -2.616 14.085 1.00 88.75 113 ALA A O 1
ATOM 865 N N . LEU A 1 114 ? 1.477 -1.166 12.676 1.00 90.88 114 LEU A N 1
ATOM 866 C CA . LEU A 1 114 ? 0.313 -0.925 11.832 1.00 90.88 114 LEU A CA 1
ATOM 867 C C . LEU A 1 114 ? 0.680 -1.262 10.388 1.00 90.88 114 LEU A C 1
ATOM 869 O O . LEU A 1 114 ? 1.574 -0.649 9.801 1.00 90.88 114 LEU A O 1
ATOM 873 N N . PHE A 1 115 ? -0.030 -2.224 9.815 1.00 88.31 115 PHE A N 1
ATOM 874 C CA . PHE A 1 115 ? 0.164 -2.692 8.450 1.00 88.31 115 PHE A CA 1
ATOM 875 C C . PHE A 1 115 ? -1.054 -2.308 7.614 1.00 88.31 115 PHE A C 1
ATOM 877 O O . PHE A 1 115 ? -2.180 -2.641 7.973 1.00 88.31 115 PHE A O 1
ATOM 884 N N . LEU A 1 116 ? -0.840 -1.602 6.505 1.00 91.69 116 LEU A N 1
ATOM 885 C CA . LEU A 1 116 ? -1.869 -1.323 5.506 1.00 91.69 116 LEU A CA 1
ATOM 886 C C . LEU A 1 116 ? -1.584 -2.170 4.269 1.00 91.69 116 LEU A C 1
ATOM 888 O O . LEU A 1 116 ? -0.586 -1.958 3.578 1.00 91.69 116 LEU A O 1
ATOM 892 N N . GLU A 1 117 ? -2.456 -3.133 3.999 1.00 87.31 117 GLU A N 1
ATOM 893 C CA . GLU A 1 117 ? -2.199 -4.207 3.043 1.00 87.31 117 GLU A CA 1
ATOM 894 C C . GLU A 1 117 ? -3.272 -4.215 1.956 1.00 87.31 117 GLU A C 1
ATOM 896 O O . GLU A 1 117 ? -4.439 -4.500 2.211 1.00 87.31 117 GLU A O 1
ATOM 901 N N . GLY A 1 118 ? -2.891 -3.903 0.722 1.00 89.81 118 GLY A N 1
ATOM 902 C CA . GLY A 1 118 ? -3.755 -4.098 -0.432 1.00 89.81 118 GLY A CA 1
ATOM 903 C C . GLY A 1 118 ? -3.777 -5.566 -0.845 1.00 89.81 118 GLY A C 1
ATOM 904 O O . GLY A 1 118 ? -2.731 -6.164 -1.091 1.00 89.81 118 GLY A O 1
ATOM 905 N N . LEU A 1 119 ? -4.972 -6.144 -0.923 1.00 86.94 119 LEU A N 1
ATOM 906 C CA . LEU A 1 119 ? -5.204 -7.518 -1.340 1.00 86.94 119 LEU A CA 1
ATOM 907 C C . LEU A 1 119 ? -5.490 -7.606 -2.833 1.00 86.94 119 LEU A C 1
ATOM 909 O O . LEU A 1 119 ? -6.121 -6.741 -3.448 1.00 86.94 119 LEU A O 1
ATOM 913 N N . GLY A 1 120 ? -5.068 -8.728 -3.398 1.00 76.88 120 GLY A N 1
ATOM 914 C CA . GLY A 1 120 ? -5.003 -8.929 -4.833 1.00 76.88 120 GLY A CA 1
ATOM 915 C C . GLY A 1 120 ? -3.593 -8.647 -5.331 1.00 76.88 120 GLY A C 1
ATOM 916 O O . GLY A 1 120 ? -2.959 -7.657 -4.977 1.00 76.88 120 GLY A O 1
ATOM 917 N N . LEU A 1 121 ? -3.079 -9.567 -6.140 1.00 67.62 121 LEU A N 1
ATOM 918 C CA . LEU A 1 121 ? -1.803 -9.354 -6.796 1.00 67.62 121 LEU A CA 1
ATOM 919 C C . LEU A 1 121 ? -2.035 -8.350 -7.928 1.00 67.62 121 LEU A C 1
ATOM 921 O O . LEU A 1 121 ? -2.929 -8.577 -8.750 1.00 67.62 121 LEU A O 1
ATOM 925 N N . PRO A 1 122 ? -1.246 -7.266 -8.009 1.00 79.44 122 PRO A N 1
ATOM 926 C CA . PRO A 1 122 ? -1.203 -6.465 -9.220 1.00 79.44 122 PRO A CA 1
ATOM 927 C C . PRO A 1 122 ? -0.974 -7.396 -10.416 1.00 79.44 122 PRO A C 1
ATOM 929 O O . PRO A 1 122 ? -0.144 -8.309 -10.348 1.00 79.44 122 PRO A O 1
ATOM 932 N N . THR A 1 123 ? -1.749 -7.213 -11.483 1.00 86.12 123 THR A N 1
ATOM 933 C CA . THR A 1 123 ? -1.639 -8.082 -12.659 1.00 86.12 123 THR A CA 1
ATOM 934 C C . THR A 1 123 ? -0.367 -7.712 -13.421 1.00 86.12 123 THR A C 1
ATOM 936 O O . THR A 1 123 ? -0.177 -6.530 -13.728 1.00 86.12 123 THR A O 1
ATOM 939 N N . PRO A 1 124 ? 0.522 -8.676 -13.724 1.00 92.12 124 PRO A N 1
ATOM 940 C CA . PRO A 1 124 ? 1.663 -8.419 -14.588 1.00 92.12 124 PRO A CA 1
ATOM 941 C C . PRO A 1 124 ? 1.196 -7.938 -15.961 1.00 92.12 124 PRO A C 1
ATOM 943 O O . PRO A 1 124 ? 0.401 -8.594 -16.628 1.00 92.12 124 PRO A O 1
ATOM 946 N N . SER A 1 125 ? 1.706 -6.785 -16.372 1.00 94.25 125 SER A N 1
ATOM 947 C CA . SER A 1 125 ? 1.440 -6.169 -17.671 1.00 94.25 125 SER A CA 1
ATOM 948 C C . SER A 1 125 ? 2.595 -6.349 -18.657 1.00 94.25 125 SER A C 1
ATOM 950 O O . SER A 1 125 ? 2.384 -6.273 -19.866 1.00 94.25 125 SER A O 1
ATOM 952 N N . ALA A 1 126 ? 3.813 -6.599 -18.162 1.00 95.81 126 ALA A N 1
ATOM 953 C CA . ALA A 1 126 ? 4.976 -6.942 -18.975 1.00 95.81 126 ALA A CA 1
ATOM 954 C C . ALA A 1 126 ? 6.054 -7.659 -18.141 1.00 95.81 126 ALA A C 1
ATOM 956 O O . ALA A 1 126 ? 6.130 -7.467 -16.930 1.00 95.81 126 ALA A O 1
ATOM 957 N N . GLY A 1 127 ? 6.930 -8.418 -18.802 1.00 94.75 127 GLY A N 1
ATOM 958 C CA . GLY A 1 127 ? 8.011 -9.182 -18.172 1.00 94.75 127 GLY A CA 1
ATOM 959 C C . GLY A 1 127 ? 7.745 -10.695 -18.157 1.00 94.75 127 GLY A C 1
ATOM 960 O O . GLY A 1 127 ? 6.806 -11.150 -18.815 1.00 94.75 127 GLY A O 1
ATOM 961 N N . PRO A 1 128 ? 8.568 -11.483 -17.443 1.00 96.12 128 PRO A N 1
ATOM 962 C CA . PRO A 1 128 ? 9.725 -11.046 -16.661 1.00 96.12 128 PRO A CA 1
ATOM 963 C C . PRO A 1 128 ? 10.849 -10.453 -17.525 1.00 96.12 128 PRO A C 1
ATOM 965 O O . PRO A 1 128 ? 10.986 -10.765 -18.707 1.00 96.12 128 PRO A O 1
ATOM 968 N N . PHE A 1 129 ? 11.655 -9.586 -16.921 1.00 96.88 129 PHE A N 1
ATOM 969 C CA . PHE A 1 129 ? 12.800 -8.919 -17.527 1.00 96.88 129 PHE A CA 1
ATOM 970 C C . PHE A 1 129 ? 14.063 -9.184 -16.718 1.00 96.88 129 PHE A C 1
ATOM 972 O O . PHE A 1 129 ? 14.080 -9.001 -15.500 1.00 96.88 129 PHE A O 1
ATOM 979 N N . THR A 1 130 ? 15.146 -9.551 -17.400 1.00 96.62 130 THR A N 1
ATOM 980 C CA . THR A 1 130 ? 16.455 -9.732 -16.768 1.00 96.62 130 THR A CA 1
ATOM 981 C C . THR A 1 130 ? 17.118 -8.382 -16.511 1.00 96.62 130 THR A C 1
ATOM 983 O O . THR A 1 130 ? 17.341 -7.595 -17.434 1.00 96.62 130 THR A O 1
ATOM 986 N N . VAL A 1 131 ? 17.474 -8.133 -15.253 1.00 96.56 131 VAL A N 1
ATOM 987 C CA . VAL A 1 131 ? 18.170 -6.912 -14.837 1.00 96.56 131 VAL A CA 1
ATOM 988 C C . VAL A 1 131 ? 19.671 -7.090 -15.042 1.00 96.56 131 VAL A C 1
ATOM 990 O O . VAL A 1 131 ? 20.269 -8.026 -14.515 1.00 96.56 131 VAL A O 1
ATOM 993 N N . SER A 1 132 ? 20.292 -6.195 -15.814 1.00 96.12 132 SER A N 1
ATOM 994 C CA . SER A 1 132 ? 21.740 -6.217 -16.062 1.00 96.12 132 SER A CA 1
ATOM 995 C C . SER A 1 132 ? 22.530 -5.493 -14.980 1.00 96.12 132 SER A C 1
ATOM 997 O O . SER A 1 132 ? 23.655 -5.874 -14.663 1.00 96.12 132 SER A O 1
ATOM 999 N N . SER A 1 133 ? 21.957 -4.427 -14.430 1.00 94.12 133 SER A N 1
ATOM 1000 C CA . SER A 1 133 ? 22.533 -3.658 -13.333 1.00 94.12 133 SER A CA 1
ATOM 1001 C C . SER A 1 133 ? 21.458 -2.792 -12.683 1.00 94.12 133 SER A C 1
ATOM 1003 O O . SER A 1 133 ? 20.398 -2.546 -13.256 1.00 94.12 133 SER A O 1
ATOM 1005 N N . TYR A 1 134 ? 21.738 -2.306 -11.481 1.00 91.25 134 TYR A N 1
ATOM 1006 C CA . TYR A 1 134 ? 20.983 -1.215 -10.885 1.00 91.25 134 TYR A CA 1
ATOM 1007 C C . TYR A 1 134 ? 21.955 -0.257 -10.195 1.00 91.25 134 TYR A C 1
ATOM 1009 O O . TYR A 1 134 ? 23.042 -0.657 -9.769 1.00 91.25 134 TYR A O 1
ATOM 1017 N N . SER A 1 135 ? 21.587 1.016 -10.108 1.00 90.94 135 SER A N 1
ATOM 1018 C CA . SER A 1 135 ? 22.415 2.048 -9.487 1.00 90.94 135 SER A CA 1
ATOM 1019 C C . SER A 1 135 ? 21.573 3.075 -8.752 1.00 90.94 135 SER A C 1
ATOM 1021 O O . SER A 1 135 ? 20.457 3.402 -9.152 1.00 90.94 135 SER A O 1
ATOM 1023 N N . LEU A 1 136 ? 22.131 3.605 -7.668 1.00 88.75 136 LEU A N 1
ATOM 1024 C CA . LEU A 1 136 ? 21.517 4.684 -6.906 1.00 88.75 136 LEU A CA 1
ATOM 1025 C C . LEU A 1 136 ? 21.817 6.018 -7.595 1.00 88.75 136 LEU A C 1
ATOM 1027 O O . LEU A 1 136 ? 22.962 6.305 -7.944 1.00 88.75 136 LEU A O 1
ATOM 1031 N N . GLY A 1 137 ? 20.779 6.826 -7.783 1.00 84.12 137 GLY A N 1
ATOM 1032 C CA . GLY A 1 137 ? 20.880 8.173 -8.324 1.00 84.12 137 GLY A CA 1
ATOM 1033 C C . GLY A 1 137 ? 21.541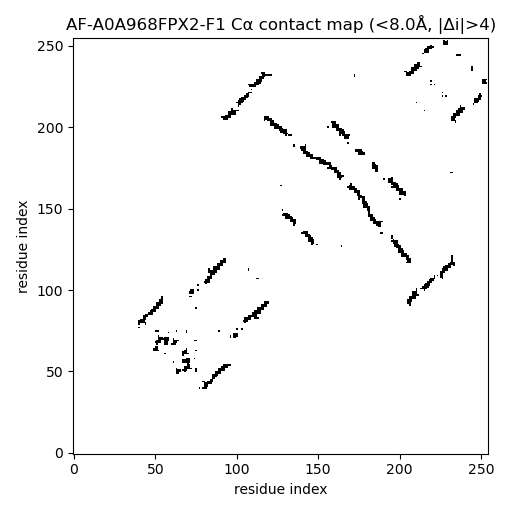 9.160 -7.361 1.00 84.12 137 GLY A C 1
ATOM 1034 O O . GLY A 1 137 ? 21.827 8.857 -6.198 1.00 84.12 137 GLY A O 1
ATOM 1035 N N . VAL A 1 138 ? 21.745 10.391 -7.836 1.00 81.50 138 VAL A N 1
ATOM 1036 C CA . VAL A 1 138 ? 22.315 11.486 -7.032 1.00 81.50 138 VAL A CA 1
ATOM 1037 C C . VAL A 1 138 ? 21.567 11.661 -5.704 1.00 81.50 138 VAL A C 1
ATOM 1039 O O . VAL A 1 138 ? 20.336 11.662 -5.662 1.00 81.50 138 VAL A O 1
ATOM 1042 N N . ASN A 1 139 ? 22.319 11.806 -4.609 1.00 79.25 139 ASN A N 1
ATOM 1043 C CA . ASN A 1 139 ? 21.790 11.959 -3.247 1.00 79.25 139 ASN A CA 1
ATOM 1044 C C . ASN A 1 139 ? 20.800 10.862 -2.813 1.00 79.25 139 ASN A C 1
ATOM 1046 O O . ASN A 1 139 ? 19.953 11.133 -1.964 1.00 79.25 139 ASN A O 1
ATOM 1050 N N . PHE A 1 140 ? 20.871 9.654 -3.390 1.00 76.50 140 PHE A N 1
ATOM 1051 C CA . PHE A 1 140 ? 19.978 8.540 -3.045 1.00 76.50 140 PHE A CA 1
ATOM 1052 C C . PHE A 1 140 ? 18.488 8.830 -3.301 1.00 76.50 140 PHE A C 1
ATOM 1054 O O . PHE A 1 140 ? 17.607 8.204 -2.714 1.00 76.50 140 PHE A O 1
ATOM 1061 N N . ALA A 1 141 ? 18.191 9.788 -4.186 1.00 80.50 141 ALA A N 1
ATOM 1062 C CA . ALA A 1 141 ? 16.823 10.231 -4.439 1.00 80.50 141 ALA A CA 1
ATOM 1063 C C . ALA A 1 141 ? 15.996 9.221 -5.259 1.00 80.50 141 ALA A C 1
ATOM 1065 O O . ALA A 1 141 ? 14.767 9.208 -5.168 1.00 80.50 141 ALA A O 1
ATOM 1066 N N . TYR A 1 142 ? 16.657 8.387 -6.062 1.00 87.69 142 TYR A N 1
ATOM 1067 C CA . TYR A 1 142 ? 16.032 7.397 -6.937 1.00 87.69 142 TYR A CA 1
ATOM 1068 C C . TYR A 1 142 ? 16.953 6.197 -7.158 1.00 87.69 142 TYR A C 1
ATOM 1070 O O . TYR A 1 142 ? 18.157 6.273 -6.899 1.00 87.69 142 TYR A O 1
ATOM 1078 N N . THR A 1 143 ? 16.385 5.111 -7.676 1.00 90.94 143 THR A N 1
ATOM 1079 C CA . THR A 1 143 ? 17.135 3.955 -8.181 1.00 90.94 143 THR A CA 1
ATOM 1080 C C . THR A 1 143 ? 16.859 3.792 -9.674 1.00 90.94 143 THR A C 1
ATOM 1082 O O . THR A 1 143 ? 15.709 3.893 -10.105 1.00 90.94 143 THR A O 1
ATOM 1085 N N . GLU A 1 144 ? 17.910 3.551 -10.453 1.00 94.12 144 GLU A N 1
ATOM 1086 C CA . GLU A 1 144 ? 17.829 3.173 -11.865 1.00 94.12 144 GLU A CA 1
ATOM 1087 C C . GLU A 1 144 ? 18.038 1.667 -11.994 1.00 94.12 144 GLU A C 1
ATOM 1089 O O . GLU A 1 144 ? 19.002 1.130 -11.449 1.00 94.12 144 GLU A O 1
ATOM 1094 N N . ILE A 1 145 ? 17.146 0.990 -12.712 1.00 94.88 145 ILE A N 1
ATOM 1095 C CA . ILE A 1 145 ? 17.217 -0.445 -12.993 1.00 94.88 145 ILE A CA 1
ATOM 1096 C C . ILE A 1 145 ? 17.412 -0.605 -14.498 1.00 94.88 145 ILE A C 1
ATOM 1098 O O . ILE A 1 145 ? 16.529 -0.243 -15.274 1.00 94.88 145 ILE A O 1
ATOM 1102 N N . GLN A 1 146 ? 18.569 -1.126 -14.898 1.00 96.62 146 GLN A N 1
ATOM 1103 C CA . GLN A 1 146 ? 18.925 -1.378 -16.292 1.00 96.62 146 GLN A CA 1
ATOM 1104 C C . GLN A 1 146 ? 18.471 -2.775 -16.707 1.00 96.62 146 GLN A C 1
ATOM 1106 O O . GLN A 1 146 ? 18.769 -3.766 -16.033 1.00 96.62 146 GLN A O 1
ATOM 1111 N N . VAL A 1 147 ? 17.779 -2.857 -17.837 1.00 96.69 147 VAL A N 1
ATOM 1112 C CA . VAL A 1 147 ? 17.254 -4.091 -18.418 1.00 96.69 147 VAL A CA 1
ATOM 1113 C C . VAL A 1 147 ? 17.848 -4.296 -19.801 1.00 96.69 147 VAL A C 1
ATOM 1115 O O . VAL A 1 147 ? 17.651 -3.503 -20.723 1.00 96.69 147 VAL A O 1
ATOM 1118 N N . LEU A 1 148 ? 18.566 -5.406 -19.963 1.00 87.94 148 LEU A N 1
ATOM 1119 C CA . LEU A 1 148 ? 19.258 -5.717 -21.205 1.00 87.94 148 LEU A CA 1
ATOM 1120 C C . LEU A 1 148 ? 18.258 -5.977 -22.340 1.00 87.94 148 LEU A C 1
ATOM 1122 O O . LEU A 1 148 ? 17.451 -6.900 -22.265 1.00 87.94 148 LEU A O 1
ATOM 1126 N N . GLY A 1 149 ? 18.355 -5.201 -23.422 1.00 91.56 149 GLY A N 1
ATOM 1127 C CA . GLY A 1 149 ? 17.588 -5.446 -24.649 1.00 91.56 149 GLY A CA 1
ATOM 1128 C C . GLY A 1 149 ? 16.087 -5.163 -24.541 1.00 91.56 149 GLY A C 1
ATOM 1129 O O . GLY A 1 149 ? 15.324 -5.688 -25.347 1.00 91.56 149 GLY A O 1
ATOM 1130 N N . ALA A 1 150 ? 15.661 -4.350 -23.572 1.00 94.56 150 ALA A N 1
ATOM 1131 C CA . ALA A 1 150 ? 14.250 -4.062 -23.319 1.00 94.56 150 ALA A CA 1
ATOM 1132 C C . ALA A 1 150 ? 13.529 -3.387 -24.508 1.00 94.56 150 ALA A C 1
ATOM 1134 O O . ALA A 1 150 ? 12.419 -3.784 -24.860 1.00 94.56 150 ALA A O 1
ATOM 1135 N N . GLY A 1 151 ? 14.161 -2.397 -25.151 1.00 96.25 151 GLY A N 1
ATOM 1136 C CA . GLY A 1 151 ? 13.642 -1.741 -26.359 1.00 96.25 151 GLY A CA 1
ATOM 1137 C C . GLY A 1 151 ? 12.319 -0.987 -26.166 1.00 96.25 151 GLY A C 1
ATOM 1138 O O . GLY A 1 151 ? 11.532 -0.884 -27.106 1.00 96.25 151 GLY A O 1
ATOM 1139 N N . TRP A 1 152 ? 12.045 -0.493 -24.958 1.00 97.50 152 TRP A N 1
ATOM 1140 C CA . TRP A 1 152 ? 10.790 0.178 -24.620 1.00 97.50 152 TRP A CA 1
ATOM 1141 C C . TRP A 1 152 ? 10.663 1.565 -25.254 1.00 97.50 152 TRP A C 1
ATOM 1143 O O . TRP A 1 152 ? 11.640 2.202 -25.651 1.00 97.50 152 TRP A O 1
ATOM 1153 N N . SER A 1 153 ? 9.434 2.071 -25.325 1.00 97.94 153 SER A N 1
ATOM 1154 C CA . SER A 1 153 ? 9.224 3.494 -25.608 1.00 97.94 153 SER A CA 1
ATOM 1155 C C . SER A 1 153 ? 9.451 4.325 -24.343 1.00 97.94 153 SER A C 1
ATOM 1157 O O . SER A 1 153 ? 9.190 3.855 -23.232 1.00 97.94 153 SER A O 1
ATOM 1159 N N . VAL A 1 154 ? 9.917 5.568 -24.506 1.00 96.62 154 VAL A N 1
ATOM 1160 C CA . VAL A 1 154 ? 10.074 6.512 -23.386 1.00 96.62 154 VAL A CA 1
ATOM 1161 C C . VAL A 1 154 ? 8.733 6.679 -22.668 1.00 96.62 154 VAL A C 1
ATOM 1163 O O . VAL A 1 154 ? 7.708 6.876 -23.319 1.00 96.62 154 VAL A O 1
ATOM 1166 N N . ASP A 1 155 ? 8.756 6.566 -21.340 1.00 94.38 155 ASP A N 1
ATOM 1167 C CA . ASP A 1 155 ? 7.604 6.699 -20.436 1.00 94.38 155 ASP A CA 1
ATOM 1168 C C . ASP A 1 155 ? 6.432 5.731 -20.690 1.00 94.38 155 ASP A C 1
ATOM 1170 O O . ASP A 1 155 ? 5.332 5.923 -20.173 1.00 94.38 155 ASP A O 1
ATOM 1174 N N . GLN A 1 156 ? 6.670 4.631 -21.413 1.00 96.00 156 GLN A N 1
ATOM 1175 C CA . GLN A 1 156 ? 5.698 3.548 -21.613 1.00 96.00 156 GLN A CA 1
ATOM 1176 C C . GLN A 1 156 ? 5.117 2.990 -20.298 1.00 96.00 156 GLN A C 1
ATOM 1178 O O . GLN A 1 156 ? 3.981 2.513 -20.274 1.00 96.00 156 GLN A O 1
ATOM 1183 N N . PHE A 1 157 ? 5.889 3.027 -19.211 1.00 94.94 157 PHE A N 1
ATOM 1184 C CA . PHE A 1 157 ? 5.518 2.510 -17.894 1.00 94.94 157 PHE A CA 1
ATOM 1185 C C . PHE A 1 157 ? 5.315 3.610 -16.849 1.00 94.94 157 PHE A C 1
ATOM 1187 O O . PHE A 1 157 ? 5.299 3.328 -15.651 1.00 94.94 157 PHE A O 1
ATOM 1194 N N . TYR A 1 158 ? 5.145 4.862 -17.274 1.00 89.06 158 TYR A N 1
ATOM 1195 C CA . TYR A 1 158 ? 4.764 5.934 -16.361 1.00 89.06 158 TYR A CA 1
ATOM 1196 C C . TYR A 1 158 ? 3.466 5.581 -15.614 1.00 89.06 158 TYR A C 1
ATOM 1198 O O . TYR A 1 158 ? 2.521 5.070 -16.216 1.00 89.06 158 TYR A O 1
ATOM 1206 N N . ASN A 1 159 ? 3.422 5.841 -14.301 1.00 84.12 159 ASN A N 1
ATOM 1207 C CA . ASN A 1 159 ? 2.329 5.465 -13.387 1.00 84.12 159 ASN A CA 1
ATOM 1208 C C . ASN A 1 159 ? 2.076 3.955 -13.211 1.00 84.12 159 ASN A C 1
ATOM 1210 O O . ASN A 1 159 ? 1.118 3.592 -12.530 1.00 84.12 159 ASN A O 1
ATOM 1214 N N . LYS A 1 160 ? 2.925 3.084 -13.765 1.00 90.06 160 LYS A N 1
ATOM 1215 C CA . LYS A 1 160 ? 2.913 1.646 -13.470 1.00 90.06 160 LYS A CA 1
ATOM 1216 C C . LYS A 1 160 ? 3.801 1.319 -12.271 1.00 90.06 160 LYS A C 1
ATOM 1218 O O . LYS A 1 160 ? 4.411 2.204 -11.667 1.00 90.06 160 LYS A O 1
ATOM 1223 N N . TRP A 1 161 ? 3.883 0.039 -11.928 1.00 89.81 161 TRP A N 1
ATOM 1224 C CA . TRP A 1 161 ? 4.715 -0.451 -10.833 1.00 89.81 161 TRP A CA 1
ATOM 1225 C C . TRP A 1 161 ? 5.703 -1.493 -11.338 1.00 89.81 161 TRP A C 1
ATOM 1227 O O . TRP A 1 161 ? 5.439 -2.192 -12.312 1.00 89.81 161 TRP A O 1
ATOM 1237 N N . VAL A 1 162 ? 6.843 -1.606 -10.671 1.00 91.50 162 VAL A N 1
ATOM 1238 C CA . VAL A 1 162 ? 7.816 -2.674 -10.887 1.00 91.50 162 VAL A CA 1
ATOM 1239 C C . VAL A 1 162 ? 7.818 -3.587 -9.669 1.00 91.50 162 VAL A C 1
ATOM 1241 O O . VAL A 1 162 ? 7.886 -3.106 -8.538 1.00 91.50 162 VAL A O 1
ATOM 1244 N N . ARG A 1 163 ? 7.744 -4.900 -9.895 1.00 91.06 163 ARG A N 1
ATOM 1245 C CA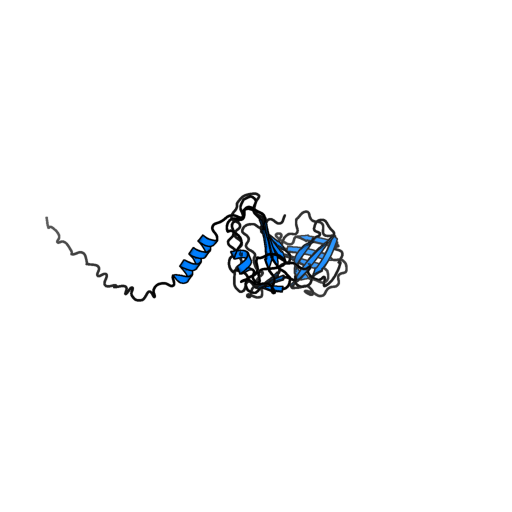 . ARG A 1 163 ? 7.968 -5.928 -8.873 1.00 91.06 163 ARG A CA 1
ATO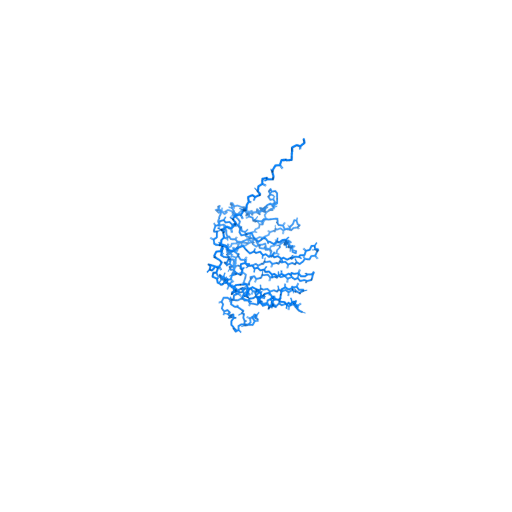M 1246 C C . ARG A 1 163 ? 9.291 -6.618 -9.142 1.00 91.06 163 ARG A C 1
ATOM 1248 O O . ARG A 1 163 ? 9.558 -7.003 -10.275 1.00 91.06 163 ARG A O 1
ATOM 1255 N N . VAL A 1 164 ? 10.098 -6.803 -8.104 1.00 91.25 164 VAL A N 1
ATOM 1256 C CA . VAL A 1 164 ? 11.282 -7.667 -8.176 1.00 91.25 164 VAL A CA 1
ATOM 1257 C C . VAL A 1 164 ? 10.832 -9.114 -8.039 1.00 91.25 164 VAL A C 1
ATOM 1259 O O . VAL A 1 164 ? 10.240 -9.483 -7.024 1.00 91.25 164 VAL A O 1
ATOM 1262 N N . THR A 1 165 ? 11.114 -9.939 -9.042 1.00 93.88 165 THR A N 1
ATOM 1263 C CA . THR A 1 165 ? 10.723 -11.357 -9.065 1.00 93.88 165 THR A CA 1
ATOM 1264 C C . THR A 1 165 ? 11.857 -12.284 -8.645 1.00 93.88 165 THR A C 1
ATOM 1266 O O . THR A 1 165 ? 11.590 -13.381 -8.159 1.00 93.88 165 THR A O 1
ATOM 1269 N N . ALA A 1 166 ? 13.115 -11.839 -8.752 1.00 94.44 166 ALA A N 1
ATOM 1270 C CA . ALA A 1 166 ? 14.279 -12.606 -8.311 1.00 94.44 166 ALA A CA 1
ATOM 1271 C C . ALA A 1 166 ? 15.425 -11.728 -7.774 1.00 94.44 166 ALA A C 1
ATOM 1273 O O . ALA A 1 166 ? 15.610 -10.578 -8.185 1.00 94.44 166 ALA A O 1
ATOM 1274 N N . GLY A 1 167 ? 16.219 -12.316 -6.874 1.00 91.56 167 GLY A N 1
ATOM 1275 C CA . GLY A 1 167 ? 17.294 -11.662 -6.121 1.00 91.56 167 GLY A CA 1
ATOM 1276 C C . GLY A 1 167 ? 16.967 -11.571 -4.627 1.00 91.56 167 GLY A C 1
ATOM 1277 O O . GLY A 1 167 ? 15.933 -12.067 -4.183 1.00 91.56 167 GLY A O 1
ATOM 1278 N N . THR A 1 168 ? 17.832 -10.946 -3.824 1.00 88.56 168 THR A N 1
ATOM 1279 C CA . THR A 1 168 ? 17.560 -10.787 -2.378 1.00 88.56 168 THR A CA 1
ATOM 1280 C C . THR A 1 168 ? 16.475 -9.751 -2.083 1.00 88.56 168 THR A C 1
ATOM 1282 O O . THR A 1 168 ? 15.974 -9.699 -0.967 1.00 88.56 168 THR A O 1
ATOM 1285 N N . ALA A 1 169 ? 16.081 -8.963 -3.084 1.00 85.56 169 ALA A N 1
ATOM 1286 C CA . ALA A 1 169 ? 14.975 -8.017 -3.007 1.00 85.56 169 ALA A CA 1
ATOM 1287 C C . ALA A 1 169 ? 13.652 -8.554 -3.596 1.00 85.56 169 ALA A C 1
ATOM 1289 O O . ALA A 1 169 ? 12.737 -7.768 -3.844 1.00 85.56 169 ALA A O 1
ATOM 1290 N N . ALA A 1 170 ? 13.546 -9.861 -3.871 1.00 89.25 170 ALA A N 1
ATOM 1291 C CA . ALA A 1 170 ? 12.333 -10.456 -4.431 1.00 89.25 170 ALA A CA 1
ATOM 1292 C C . ALA A 1 170 ? 11.093 -10.176 -3.561 1.00 89.25 170 ALA A C 1
ATOM 1294 O O . ALA A 1 170 ? 11.141 -10.268 -2.336 1.00 89.25 170 ALA A O 1
ATOM 1295 N N . GLY A 1 171 ? 9.979 -9.832 -4.210 1.00 82.69 171 GLY A N 1
ATOM 1296 C CA . GLY A 1 171 ? 8.714 -9.467 -3.569 1.00 82.69 171 GLY A CA 1
ATOM 1297 C C . GLY A 1 171 ? 8.528 -7.966 -3.330 1.00 82.69 171 GLY A C 1
ATOM 1298 O O . GLY A 1 171 ? 7.394 -7.535 -3.127 1.00 82.69 171 GLY A O 1
ATOM 1299 N N . LEU A 1 172 ? 9.589 -7.155 -3.411 1.00 83.38 172 LEU A N 1
ATOM 1300 C CA . LEU A 1 172 ? 9.462 -5.701 -3.297 1.00 83.38 172 LEU A CA 1
ATOM 1301 C C . LEU A 1 172 ? 8.783 -5.101 -4.535 1.00 83.38 172 LEU A C 1
ATOM 1303 O O . LEU A 1 172 ? 9.041 -5.518 -5.668 1.00 83.38 172 LEU A O 1
ATOM 1307 N N . ILE A 1 173 ? 7.926 -4.105 -4.304 1.00 85.12 173 ILE A N 1
ATOM 1308 C CA . ILE A 1 173 ? 7.121 -3.427 -5.325 1.00 85.12 173 ILE A CA 1
ATOM 1309 C C . ILE A 1 173 ? 7.333 -1.916 -5.206 1.00 85.12 173 ILE A C 1
ATOM 1311 O O . ILE A 1 173 ? 7.205 -1.354 -4.119 1.00 85.12 173 ILE A O 1
ATOM 1315 N N . PHE A 1 174 ? 7.623 -1.251 -6.325 1.00 85.69 174 PHE A N 1
ATOM 1316 C CA . PHE A 1 174 ? 7.902 0.187 -6.375 1.00 85.69 174 PHE A CA 1
ATOM 1317 C C . PHE A 1 174 ? 7.141 0.869 -7.517 1.00 85.69 174 PHE A C 1
ATOM 1319 O O . PHE A 1 174 ? 6.976 0.263 -8.577 1.00 85.69 174 PHE A O 1
ATOM 1326 N N . PRO A 1 175 ? 6.692 2.125 -7.355 1.00 86.50 175 PRO A N 1
ATOM 1327 C CA . PRO A 1 175 ? 6.080 2.867 -8.451 1.00 86.50 175 PRO A CA 1
ATOM 1328 C C . PRO A 1 175 ? 7.150 3.332 -9.450 1.00 86.50 175 PRO A C 1
ATOM 1330 O O . PRO A 1 175 ? 8.264 3.683 -9.064 1.00 86.50 175 PRO A O 1
ATOM 1333 N N . ILE A 1 176 ? 6.812 3.370 -10.737 1.00 90.19 176 ILE A N 1
ATOM 1334 C CA . ILE A 1 176 ? 7.711 3.800 -11.814 1.00 90.19 176 ILE A CA 1
ATOM 1335 C C . ILE A 1 176 ? 7.466 5.280 -12.123 1.00 90.19 176 ILE A C 1
ATOM 1337 O O . ILE A 1 176 ? 6.356 5.688 -12.466 1.00 90.19 176 ILE A O 1
ATOM 1341 N N . PHE A 1 177 ? 8.519 6.094 -12.016 1.00 87.38 177 PHE A N 1
ATOM 1342 C CA . PHE A 1 177 ? 8.473 7.537 -12.289 1.00 87.38 177 PHE A CA 1
ATOM 1343 C C . PHE A 1 177 ? 8.722 7.896 -13.741 1.00 87.38 177 PHE A C 1
ATOM 1345 O O . PHE A 1 177 ? 8.246 8.930 -14.195 1.00 87.38 177 PHE A O 1
ATOM 1352 N N . LYS A 1 178 ? 9.524 7.093 -14.430 1.00 93.75 178 LYS A N 1
ATOM 1353 C CA . LYS A 1 178 ? 9.824 7.213 -15.854 1.00 93.75 178 LYS A CA 1
ATOM 1354 C C . LYS A 1 178 ? 10.552 5.960 -16.310 1.00 93.75 178 LYS A C 1
ATOM 1356 O O . LYS A 1 178 ? 11.135 5.242 -15.488 1.00 93.75 178 LYS A O 1
ATOM 1361 N N . ASN A 1 179 ? 10.589 5.747 -17.615 1.00 97.44 179 ASN A N 1
ATOM 1362 C CA . ASN A 1 179 ? 11.476 4.762 -18.215 1.00 97.44 179 ASN A CA 1
ATOM 1363 C C . ASN A 1 179 ? 12.057 5.281 -19.535 1.00 97.44 179 ASN A C 1
ATOM 1365 O O . ASN A 1 179 ? 11.415 6.042 -20.256 1.00 97.44 179 ASN A O 1
ATOM 1369 N N . SER A 1 180 ? 13.281 4.865 -19.849 1.00 97.25 180 SER A N 1
ATOM 1370 C CA . SER A 1 180 ? 13.871 4.994 -21.185 1.00 97.25 180 SER A CA 1
ATOM 1371 C C . SER A 1 180 ? 13.606 3.712 -21.991 1.00 97.25 180 SER A C 1
ATOM 1373 O O . SER A 1 180 ? 12.726 2.919 -21.643 1.00 97.25 180 SER A O 1
ATOM 1375 N N . ALA A 1 181 ? 14.384 3.493 -23.055 1.00 97.62 181 ALA A N 1
ATOM 1376 C CA . ALA A 1 181 ? 14.350 2.256 -23.827 1.00 97.62 181 ALA A CA 1
ATOM 1377 C C . ALA A 1 181 ? 14.809 1.011 -23.047 1.00 97.62 181 ALA A C 1
ATOM 1379 O O . ALA A 1 181 ? 14.460 -0.103 -23.426 1.00 97.62 181 ALA A O 1
ATOM 1380 N N . ASP A 1 182 ? 15.582 1.181 -21.980 1.00 97.44 182 ASP A N 1
ATOM 1381 C CA . ASP A 1 182 ? 16.225 0.090 -21.238 1.00 97.44 182 ASP A CA 1
ATOM 1382 C C . ASP A 1 182 ? 16.325 0.337 -19.728 1.00 97.44 182 ASP A C 1
ATOM 1384 O O . ASP A 1 182 ? 16.749 -0.542 -18.986 1.00 97.44 182 ASP A O 1
ATOM 1388 N N . THR A 1 183 ? 15.921 1.510 -19.247 1.00 97.00 183 THR A N 1
ATOM 1389 C CA . THR A 1 183 ? 16.078 1.903 -17.847 1.00 97.00 183 THR A CA 1
ATOM 1390 C C . THR A 1 183 ? 14.723 2.188 -17.220 1.00 97.00 183 THR A C 1
ATOM 1392 O O . THR A 1 183 ? 13.957 2.987 -17.755 1.00 97.00 183 THR A O 1
ATOM 1395 N N . ILE A 1 184 ? 14.449 1.613 -16.051 1.00 96.75 184 ILE A N 1
ATOM 1396 C CA . ILE A 1 184 ? 13.342 2.012 -15.170 1.00 96.75 184 ILE A CA 1
ATOM 1397 C C . ILE A 1 184 ? 13.884 2.896 -14.056 1.00 96.75 184 ILE A C 1
ATOM 1399 O O . ILE A 1 184 ? 14.926 2.595 -13.478 1.00 96.75 184 ILE A O 1
ATOM 1403 N N . VAL A 1 185 ? 13.152 3.958 -13.721 1.00 94.06 185 VAL A N 1
ATOM 1404 C CA . VAL A 1 185 ? 13.476 4.829 -12.589 1.00 94.06 185 VAL A CA 1
ATOM 1405 C C . VAL A 1 185 ? 12.356 4.786 -11.559 1.00 94.06 185 VAL A C 1
ATOM 1407 O O . VAL A 1 185 ? 11.197 5.052 -11.883 1.00 94.06 185 VAL A O 1
ATOM 1410 N N . ILE A 1 186 ? 12.714 4.495 -10.310 1.00 90.88 186 ILE A N 1
ATOM 1411 C CA . ILE A 1 186 ? 11.794 4.412 -9.166 1.00 90.88 186 ILE A CA 1
ATOM 1412 C C . ILE A 1 186 ? 12.199 5.384 -8.043 1.00 90.88 186 ILE A C 1
ATOM 1414 O O . ILE A 1 186 ? 13.383 5.732 -7.942 1.00 90.88 186 ILE A O 1
ATOM 1418 N N . PRO A 1 187 ? 11.260 5.832 -7.185 1.00 79.25 187 PRO A N 1
ATOM 1419 C CA . PRO A 1 187 ? 11.593 6.634 -6.016 1.00 79.25 187 PRO A CA 1
ATOM 1420 C C . PRO A 1 187 ? 12.404 5.851 -4.995 1.00 79.25 187 PRO A C 1
ATOM 1422 O O . PRO A 1 187 ? 12.109 4.692 -4.715 1.00 79.25 187 PRO A O 1
ATOM 1425 N N . ALA A 1 188 ? 13.311 6.575 -4.342 1.00 67.88 188 ALA A N 1
ATOM 1426 C CA . ALA A 1 188 ? 14.034 6.152 -3.154 1.00 67.88 188 ALA A CA 1
ATOM 1427 C C . ALA A 1 188 ? 15.048 5.015 -3.356 1.00 67.88 188 ALA A C 1
ATOM 1429 O O . ALA A 1 188 ? 15.123 4.327 -4.379 1.00 67.88 188 ALA A O 1
ATOM 1430 N N . THR A 1 189 ? 15.900 4.890 -2.342 1.00 60.53 189 THR A N 1
ATOM 1431 C CA . THR A 1 189 ? 16.917 3.856 -2.225 1.00 60.53 189 THR A CA 1
ATOM 1432 C C . THR A 1 189 ? 16.268 2.492 -2.122 1.00 60.53 189 THR A C 1
ATOM 1434 O O . THR A 1 189 ? 15.598 2.189 -1.134 1.00 60.53 189 THR A O 1
ATOM 1437 N N . PHE A 1 190 ? 16.558 1.644 -3.106 1.00 65.56 190 PHE A N 1
ATOM 1438 C CA . PHE A 1 190 ? 16.582 0.202 -2.899 1.00 65.56 190 PHE A CA 1
ATOM 1439 C C . PHE A 1 190 ? 17.281 -0.124 -1.569 1.00 65.56 190 PHE A C 1
ATOM 1441 O O . PHE A 1 190 ? 18.250 0.569 -1.226 1.00 65.56 190 PHE A O 1
ATOM 1448 N N . PRO A 1 191 ? 16.862 -1.166 -0.825 1.00 63.00 191 PRO A N 1
ATOM 1449 C CA . PRO A 1 191 ? 17.657 -1.647 0.298 1.00 63.00 191 PRO A CA 1
ATOM 1450 C C . PRO A 1 191 ? 19.096 -1.863 -0.185 1.00 63.00 191 PRO A C 1
ATOM 1452 O O . PRO A 1 191 ? 19.341 -2.591 -1.147 1.00 63.00 191 PRO A O 1
ATOM 1455 N N . SER A 1 192 ? 20.049 -1.170 0.445 1.00 59.84 192 SER A N 1
ATOM 1456 C CA . SER A 1 192 ? 21.420 -0.989 -0.060 1.00 59.84 192 SER A CA 1
ATOM 1457 C C . SER A 1 192 ? 22.233 -2.285 -0.183 1.00 59.84 192 SER A C 1
ATOM 1459 O O . SER A 1 192 ? 23.312 -2.271 -0.768 1.00 59.84 192 SER A O 1
ATOM 1461 N N . ALA A 1 193 ? 21.710 -3.403 0.327 1.00 58.12 193 ALA A N 1
ATOM 1462 C CA . ALA A 1 193 ? 22.304 -4.737 0.263 1.00 58.12 193 ALA A CA 1
ATOM 1463 C C . ALA A 1 193 ? 21.533 -5.724 -0.647 1.00 58.12 193 ALA A C 1
ATOM 1465 O O . ALA A 1 193 ? 21.838 -6.918 -0.656 1.00 58.12 193 ALA A O 1
ATOM 1466 N N . GLY A 1 194 ? 20.519 -5.258 -1.385 1.00 71.94 194 GLY A N 1
ATOM 1467 C CA . GLY A 1 194 ? 19.656 -6.101 -2.214 1.00 71.94 194 GLY A CA 1
ATOM 1468 C C . GLY A 1 194 ? 20.229 -6.398 -3.605 1.00 71.94 194 GLY A C 1
ATOM 1469 O O . GLY A 1 194 ? 20.608 -5.469 -4.297 1.00 71.94 194 GLY A O 1
ATOM 1470 N N . THR A 1 195 ? 20.239 -7.648 -4.073 1.00 86.69 195 THR A N 1
ATOM 1471 C CA . THR A 1 195 ? 20.424 -7.973 -5.494 1.00 86.69 195 THR A CA 1
ATOM 1472 C C . THR A 1 195 ? 19.073 -7.977 -6.202 1.00 86.69 195 THR A C 1
ATOM 1474 O O . THR A 1 195 ? 18.076 -8.465 -5.664 1.00 86.69 195 THR A O 1
ATOM 1477 N N . VAL A 1 196 ? 19.055 -7.447 -7.423 1.00 90.25 196 VAL A N 1
ATOM 1478 C CA . VAL A 1 196 ? 17.911 -7.478 -8.341 1.00 90.25 196 VAL A CA 1
ATOM 1479 C C . VAL A 1 196 ? 18.378 -8.181 -9.598 1.00 90.25 196 VAL A C 1
ATOM 1481 O O . VAL A 1 196 ? 19.275 -7.685 -10.276 1.00 90.25 196 VAL A O 1
ATOM 1484 N N . THR A 1 197 ? 17.809 -9.344 -9.892 1.00 94.25 197 THR A N 1
ATOM 1485 C CA . THR A 1 197 ? 18.187 -10.123 -11.081 1.00 94.25 197 THR A CA 1
ATOM 1486 C C . THR A 1 197 ? 17.050 -10.228 -12.083 1.00 94.25 197 THR A C 1
ATOM 1488 O O . THR A 1 197 ? 17.297 -10.372 -13.278 1.00 94.25 197 THR A O 1
ATOM 1491 N N . GLU A 1 198 ? 15.808 -10.125 -11.614 1.00 96.12 198 GLU A N 1
ATOM 1492 C CA . GLU A 1 198 ? 14.628 -10.173 -12.466 1.00 96.12 198 GLU A CA 1
ATOM 1493 C C . GLU A 1 198 ? 13.533 -9.256 -11.920 1.00 96.12 198 GLU A C 1
ATOM 1495 O O . GLU A 1 198 ? 13.361 -9.126 -10.702 1.00 96.12 198 GLU A O 1
ATOM 1500 N N . ILE A 1 199 ? 12.820 -8.603 -12.833 1.00 96.00 199 ILE A N 1
ATOM 1501 C CA . ILE A 1 199 ? 11.678 -7.746 -12.531 1.00 96.00 199 ILE A CA 1
ATOM 1502 C C . ILE A 1 199 ? 10.510 -8.046 -13.466 1.00 96.00 199 ILE A C 1
ATOM 1504 O O . ILE A 1 199 ? 10.688 -8.571 -14.561 1.00 96.00 199 ILE A O 1
ATOM 1508 N N . GLU A 1 200 ? 9.324 -7.593 -13.097 1.00 96.25 200 GLU A N 1
ATOM 1509 C CA . GLU A 1 200 ? 8.185 -7.479 -14.004 1.00 96.25 200 GLU A CA 1
ATOM 1510 C C . GLU A 1 200 ? 7.451 -6.155 -13.776 1.00 96.25 200 GLU A C 1
ATOM 1512 O O . GLU A 1 200 ? 7.567 -5.528 -12.719 1.00 96.25 200 GLU A O 1
ATOM 1517 N N . ILE A 1 201 ? 6.697 -5.724 -14.783 1.00 95.69 201 ILE A N 1
ATOM 1518 C CA . ILE A 1 201 ? 5.887 -4.510 -14.729 1.00 95.69 201 ILE A CA 1
ATOM 1519 C C . ILE A 1 201 ? 4.470 -4.907 -14.400 1.00 95.69 201 ILE A C 1
ATOM 1521 O O . ILE A 1 201 ? 3.861 -5.711 -15.100 1.00 95.69 201 ILE A O 1
ATOM 1525 N N . LEU A 1 202 ? 3.921 -4.289 -13.377 1.00 91.69 202 LEU A N 1
ATOM 1526 C CA . LEU A 1 202 ? 2.558 -4.485 -12.938 1.00 91.69 202 LEU A CA 1
ATOM 1527 C C . LEU A 1 202 ? 1.691 -3.332 -13.447 1.00 91.69 202 LEU A C 1
ATOM 1529 O O . LEU A 1 202 ? 2.149 -2.187 -13.519 1.00 91.69 202 LEU A O 1
ATOM 1533 N N . ASP A 1 203 ? 0.439 -3.630 -13.785 1.00 89.62 203 ASP A N 1
ATOM 1534 C CA . ASP A 1 203 ? -0.589 -2.593 -13.891 1.00 89.62 203 ASP A CA 1
ATOM 1535 C C . ASP A 1 203 ? -0.874 -1.963 -12.514 1.00 89.62 203 ASP A C 1
ATOM 1537 O O . ASP A 1 203 ? -0.230 -2.288 -11.510 1.00 89.62 203 ASP A O 1
ATOM 1541 N N . ASP A 1 204 ? -1.815 -1.018 -12.471 1.00 80.31 204 ASP A N 1
ATOM 1542 C CA . ASP A 1 204 ? -2.239 -0.398 -11.219 1.00 80.31 204 ASP A CA 1
ATOM 1543 C C . ASP A 1 204 ? -2.567 -1.463 -10.158 1.00 80.31 204 ASP A C 1
ATOM 1545 O O . ASP A 1 204 ? -3.172 -2.494 -10.479 1.00 80.31 204 ASP A O 1
ATOM 1549 N N . PRO A 1 205 ? -2.163 -1.250 -8.890 1.00 77.44 205 PRO A N 1
ATOM 1550 C CA . PRO A 1 205 ? -2.518 -2.168 -7.831 1.00 77.44 205 PRO A CA 1
ATOM 1551 C C . PRO A 1 205 ? -4.033 -2.260 -7.752 1.00 77.44 205 PRO A C 1
ATOM 1553 O O . PRO A 1 205 ? -4.764 -1.301 -8.012 1.00 77.44 205 PRO A O 1
ATOM 1556 N N . THR A 1 206 ? -4.493 -3.435 -7.346 1.00 84.75 206 THR A N 1
ATOM 1557 C CA . THR A 1 206 ? -5.915 -3.724 -7.181 1.00 84.75 206 THR A CA 1
ATOM 1558 C C . THR A 1 206 ? -6.579 -2.757 -6.209 1.00 84.75 206 THR A C 1
ATOM 1560 O O . THR A 1 206 ? -7.776 -2.526 -6.331 1.00 84.75 206 THR A O 1
ATOM 1563 N N . VAL A 1 207 ? -5.824 -2.162 -5.280 1.00 89.81 207 VAL A N 1
ATOM 1564 C CA . VAL A 1 207 ? -6.316 -1.194 -4.301 1.00 89.81 207 VAL A CA 1
ATOM 1565 C C . VAL A 1 207 ? -5.847 0.221 -4.624 1.00 89.81 207 VAL A C 1
ATOM 1567 O O . VAL A 1 207 ? -4.653 0.528 -4.597 1.00 89.81 207 VAL A O 1
ATOM 1570 N N . THR A 1 208 ? -6.813 1.112 -4.846 1.00 90.31 208 THR A N 1
ATOM 1571 C CA . THR A 1 208 ? -6.593 2.557 -4.965 1.00 90.31 208 THR A CA 1
ATOM 1572 C C . THR A 1 208 ? -7.301 3.299 -3.833 1.00 90.31 208 THR A C 1
ATOM 1574 O O . THR A 1 208 ? -8.497 3.118 -3.617 1.00 90.31 208 THR A O 1
ATOM 1577 N N . MET A 1 209 ? -6.569 4.160 -3.132 1.00 91.56 209 MET A N 1
ATOM 1578 C CA . MET A 1 209 ? -7.063 5.049 -2.081 1.00 91.56 209 MET A CA 1
ATOM 1579 C C . MET A 1 209 ? -7.061 6.483 -2.595 1.00 91.56 209 MET A C 1
ATOM 1581 O O . MET A 1 209 ? -5.994 7.048 -2.828 1.00 91.56 209 MET A O 1
ATOM 1585 N N . ASP A 1 210 ? -8.231 7.085 -2.756 1.00 90.81 210 ASP A N 1
ATOM 1586 C CA . ASP A 1 210 ? -8.353 8.520 -2.974 1.00 90.81 210 ASP A CA 1
ATOM 1587 C C . ASP A 1 210 ? -8.334 9.230 -1.615 1.00 90.81 210 ASP A C 1
ATOM 1589 O O . ASP A 1 210 ? -9.205 9.028 -0.767 1.00 90.81 210 ASP A O 1
ATOM 1593 N N . VAL A 1 211 ? -7.296 10.035 -1.396 1.00 86.44 211 VAL A N 1
ATOM 1594 C CA . VAL A 1 211 ? -7.113 10.830 -0.171 1.00 86.44 211 VAL A CA 1
ATOM 1595 C C . VAL A 1 211 ? -7.605 12.272 -0.348 1.00 86.44 211 VAL A C 1
ATOM 1597 O O . VAL A 1 211 ? -7.399 13.125 0.520 1.00 86.44 211 VAL A O 1
ATOM 1600 N N . GLY A 1 212 ? -8.228 12.574 -1.492 1.00 83.75 212 GLY A N 1
ATOM 1601 C CA . GLY A 1 212 ? -8.696 13.897 -1.868 1.00 83.75 212 GLY A CA 1
ATOM 1602 C C . GLY A 1 212 ? -7.569 14.931 -1.869 1.00 83.75 212 GLY A C 1
ATOM 1603 O O . GLY A 1 212 ? -6.443 14.685 -2.315 1.00 83.75 212 GLY A O 1
ATOM 1604 N N . THR A 1 213 ? -7.869 16.120 -1.350 1.00 71.25 213 THR A N 1
ATOM 1605 C CA . THR A 1 213 ? -6.879 17.182 -1.093 1.00 71.25 213 THR A CA 1
ATOM 1606 C C . THR A 1 213 ? -6.195 17.024 0.270 1.00 71.25 213 THR A C 1
ATOM 1608 O O . THR A 1 213 ? -5.439 17.901 0.688 1.00 71.25 213 THR A O 1
ATOM 1611 N N . GLY A 1 214 ? -6.508 15.951 1.001 1.00 62.47 214 GLY A N 1
ATOM 1612 C CA . GLY A 1 214 ? -6.016 15.699 2.344 1.00 62.47 214 GLY A CA 1
ATOM 1613 C C . GLY A 1 214 ? -4.549 15.288 2.349 1.00 62.47 214 GLY A C 1
ATOM 1614 O O . GLY A 1 214 ? -4.070 14.552 1.487 1.00 62.47 214 GLY A O 1
ATOM 1615 N N . LYS A 1 215 ? -3.821 15.749 3.363 1.00 65.94 215 LYS A N 1
ATOM 1616 C CA . LYS A 1 215 ? -2.506 15.211 3.700 1.00 65.94 215 LYS A CA 1
ATOM 1617 C C . LYS A 1 215 ? -2.717 14.035 4.643 1.00 65.94 215 LYS A C 1
ATOM 1619 O O . LYS A 1 215 ? -3.106 14.262 5.780 1.00 65.94 215 LYS A O 1
ATOM 1624 N N . VAL A 1 216 ? -2.391 12.817 4.220 1.00 64.62 216 VAL A N 1
ATOM 1625 C CA . VAL A 1 216 ? -2.342 11.691 5.158 1.00 64.62 216 VAL A CA 1
ATOM 1626 C C . VAL A 1 216 ? -1.089 11.832 6.014 1.00 64.62 216 VAL A C 1
ATOM 1628 O O . VAL A 1 216 ? 0.039 11.759 5.521 1.00 64.62 216 VAL A O 1
ATOM 1631 N N . VAL A 1 217 ? -1.293 12.081 7.302 1.00 69.19 217 VAL A N 1
ATOM 1632 C CA . VAL A 1 217 ? -0.229 12.094 8.303 1.00 69.19 217 VAL A CA 1
ATOM 1633 C C . VAL A 1 217 ? -0.341 10.814 9.110 1.00 69.19 217 VAL A C 1
ATOM 1635 O O . VAL A 1 217 ? -1.391 10.559 9.693 1.00 69.19 217 VAL A O 1
ATOM 1638 N N . PHE A 1 218 ? 0.745 10.043 9.142 1.00 68.94 218 PHE A N 1
ATOM 1639 C CA . PHE A 1 218 ? 0.914 8.940 10.078 1.00 68.94 218 PHE A CA 1
ATOM 1640 C C . PHE A 1 218 ? 1.889 9.392 11.163 1.00 68.94 218 PHE A C 1
ATOM 1642 O O . PHE A 1 218 ? 3.078 9.582 10.892 1.00 68.94 218 PHE A O 1
ATOM 1649 N N . ASP A 1 219 ? 1.387 9.594 12.379 1.00 66.94 219 ASP A N 1
ATOM 1650 C CA . ASP A 1 219 ? 2.209 10.001 13.519 1.00 66.94 219 ASP A CA 1
ATOM 1651 C C . ASP A 1 219 ? 2.462 8.827 14.475 1.00 66.94 219 ASP A C 1
ATOM 1653 O O . ASP A 1 219 ? 1.783 8.642 15.483 1.00 66.94 219 ASP A O 1
ATOM 1657 N N . THR A 1 220 ? 3.467 8.008 14.161 1.00 60.06 220 THR A N 1
ATOM 1658 C CA . THR A 1 220 ? 3.902 6.898 15.020 1.00 60.06 220 THR A CA 1
ATOM 1659 C C . THR A 1 220 ? 4.910 7.416 16.055 1.00 60.06 220 THR A C 1
ATOM 1661 O O . THR A 1 220 ? 6.123 7.265 15.901 1.00 60.06 220 THR A O 1
ATOM 1664 N N . GLY A 1 221 ? 4.428 8.106 17.089 1.00 53.97 221 GLY A N 1
ATOM 1665 C CA . GLY A 1 221 ? 5.244 8.900 18.021 1.00 53.97 221 GLY A CA 1
ATOM 1666 C C . GLY A 1 221 ? 6.242 8.157 18.938 1.00 53.97 221 GLY A C 1
ATOM 1667 O O . GLY A 1 221 ? 6.112 8.245 20.161 1.00 53.97 221 GLY A O 1
ATOM 1668 N N . PHE A 1 222 ? 7.280 7.487 18.408 1.00 57.59 222 PHE A N 1
ATOM 1669 C CA . PHE A 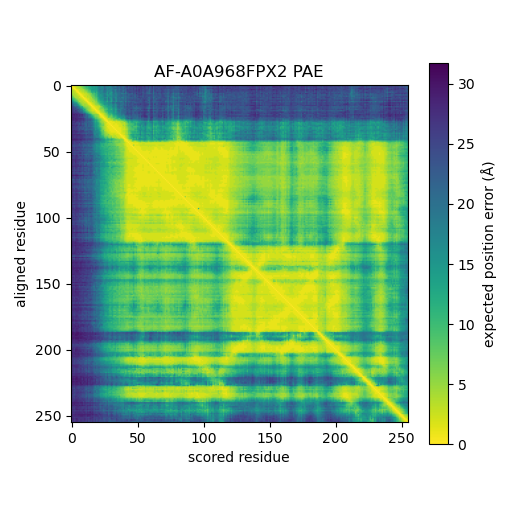1 222 ? 8.357 6.885 19.218 1.00 57.59 222 PHE A CA 1
ATOM 1670 C C . PHE A 1 222 ? 9.793 7.104 18.685 1.00 57.59 222 PHE A C 1
ATOM 1672 O O . PHE A 1 222 ? 10.046 7.312 17.496 1.00 57.59 222 PHE A O 1
ATOM 1679 N N . ALA A 1 223 ? 10.769 7.092 19.605 1.00 49.47 223 ALA A N 1
ATOM 1680 C CA . ALA A 1 223 ? 12.172 7.467 19.374 1.00 49.47 223 ALA A CA 1
ATOM 1681 C C . ALA A 1 223 ? 13.205 6.319 19.472 1.00 49.47 223 ALA A C 1
ATOM 1683 O O . ALA A 1 223 ? 14.399 6.599 19.477 1.00 49.47 223 ALA A O 1
ATOM 1684 N N . GLY A 1 224 ? 12.781 5.050 19.527 1.00 58.66 224 GLY A N 1
ATOM 1685 C CA . GLY A 1 224 ? 13.680 3.881 19.610 1.00 58.66 224 GLY A CA 1
ATOM 1686 C C . GLY A 1 224 ? 13.581 2.937 18.405 1.00 58.66 224 GLY A C 1
ATOM 1687 O O . GLY A 1 224 ? 12.800 3.208 17.497 1.00 58.66 224 GLY A O 1
ATOM 1688 N N . ASN A 1 225 ? 14.341 1.827 18.427 1.00 54.56 225 ASN A N 1
ATOM 1689 C CA . ASN A 1 225 ? 14.129 0.653 17.560 1.00 54.56 225 ASN A CA 1
ATOM 1690 C C . ASN A 1 225 ? 12.686 0.172 17.784 1.00 54.56 225 ASN A C 1
ATOM 1692 O O . ASN A 1 225 ? 12.407 -0.482 18.788 1.00 54.56 225 ASN A O 1
ATOM 1696 N N . GLY A 1 226 ? 11.755 0.625 16.956 1.00 53.44 226 GLY A N 1
ATOM 1697 C CA . GLY A 1 226 ? 10.331 0.609 17.261 1.00 53.44 226 GLY A CA 1
ATOM 1698 C C . GLY A 1 226 ? 9.512 1.126 16.085 1.00 53.44 226 GLY A C 1
ATOM 1699 O O . GLY A 1 226 ? 10.056 1.367 15.010 1.00 53.44 226 GLY A O 1
ATOM 1700 N N . PRO A 1 227 ? 8.229 1.364 16.350 1.00 53.91 227 PRO A N 1
ATOM 1701 C CA . PRO A 1 227 ? 7.065 0.871 15.616 1.00 53.91 227 PRO A CA 1
ATOM 1702 C C . PRO A 1 227 ? 7.168 0.884 14.089 1.00 53.91 227 PRO A C 1
ATOM 1704 O O . PRO A 1 227 ? 7.611 1.857 13.481 1.00 53.91 227 PRO A O 1
ATOM 1707 N N . SER A 1 228 ? 6.661 -0.180 13.470 1.00 69.31 228 SER A N 1
ATOM 1708 C CA . SER A 1 228 ? 6.608 -0.311 12.017 1.00 69.31 228 SER A CA 1
ATOM 1709 C C . SER A 1 228 ? 5.244 0.139 11.505 1.00 69.31 228 SER A C 1
ATOM 1711 O O . SER A 1 228 ? 4.232 -0.510 11.762 1.00 69.31 228 SER A O 1
ATOM 1713 N N . LEU A 1 229 ? 5.222 1.250 10.767 1.00 80.06 229 LEU A N 1
ATOM 1714 C CA . LEU A 1 229 ? 4.202 1.462 9.747 1.00 80.06 229 LEU A CA 1
ATOM 1715 C C . LEU A 1 229 ? 4.694 0.786 8.471 1.00 80.06 229 LEU A C 1
ATOM 1717 O O . LEU A 1 229 ? 5.740 1.165 7.941 1.00 80.06 229 LEU A O 1
ATOM 1721 N N . SER A 1 230 ? 3.926 -0.172 7.970 1.00 80.81 230 SER A N 1
ATOM 1722 C CA . SER A 1 230 ? 4.161 -0.779 6.664 1.00 80.81 230 SER A CA 1
ATOM 1723 C C . SER A 1 230 ? 2.963 -0.521 5.767 1.00 80.81 230 SER A C 1
ATOM 1725 O O . SER A 1 230 ? 1.819 -0.644 6.203 1.00 80.81 230 SER A O 1
ATOM 1727 N N . ILE A 1 231 ? 3.220 -0.151 4.515 1.00 82.06 231 ILE A N 1
ATOM 1728 C CA . ILE A 1 231 ? 2.177 0.012 3.507 1.00 82.06 231 ILE A CA 1
ATOM 1729 C C . ILE A 1 231 ? 2.603 -0.766 2.267 1.00 82.06 231 ILE A C 1
ATOM 1731 O O . ILE A 1 231 ? 3.654 -0.483 1.693 1.00 82.06 231 ILE A O 1
ATOM 1735 N N . GLY A 1 232 ? 1.792 -1.735 1.851 1.00 78.88 232 GLY A N 1
ATOM 1736 C CA . GLY A 1 232 ? 2.065 -2.583 0.694 1.00 78.88 232 GLY A CA 1
ATOM 1737 C C . GLY A 1 232 ? 0.822 -2.774 -0.166 1.00 78.88 232 GLY A C 1
ATOM 1738 O O . GLY A 1 232 ? -0.283 -2.871 0.354 1.00 78.88 232 GLY A O 1
ATOM 1739 N N . GLY A 1 233 ? 0.987 -2.818 -1.490 1.00 77.50 233 GLY A N 1
ATOM 1740 C CA . GLY A 1 233 ? -0.108 -3.132 -2.421 1.00 77.50 233 GLY A CA 1
ATOM 1741 C C . GLY A 1 233 ? -1.189 -2.052 -2.577 1.00 77.50 233 GLY A C 1
ATOM 1742 O O . GLY A 1 233 ? -2.245 -2.343 -3.128 1.00 77.50 233 GLY A O 1
ATOM 1743 N N . ILE A 1 234 ? -0.951 -0.819 -2.114 1.00 84.75 234 ILE A N 1
ATOM 1744 C CA . ILE A 1 234 ? -1.929 0.282 -2.144 1.00 84.75 234 ILE A CA 1
ATOM 1745 C C . ILE A 1 234 ? -1.383 1.461 -2.957 1.00 84.75 234 ILE A C 1
ATOM 1747 O O . ILE A 1 234 ? -0.292 1.962 -2.679 1.00 84.75 234 ILE A O 1
ATOM 1751 N N . LYS A 1 235 ? -2.171 1.963 -3.916 1.00 84.88 235 LYS A N 1
ATOM 1752 C CA . LYS A 1 235 ? -1.916 3.240 -4.604 1.00 84.88 235 LYS A CA 1
ATOM 1753 C C . LYS A 1 235 ? -2.699 4.357 -3.934 1.00 84.88 235 LYS A C 1
ATOM 1755 O O . LYS A 1 235 ? -3.924 4.343 -3.954 1.00 84.88 235 LYS A O 1
ATOM 1760 N N . PHE A 1 236 ? -2.007 5.359 -3.402 1.00 83.94 236 PHE A N 1
ATOM 1761 C CA . PHE A 1 236 ? -2.644 6.592 -2.940 1.00 83.94 236 PHE A CA 1
ATOM 1762 C C . PHE A 1 236 ? -2.726 7.601 -4.085 1.00 83.94 236 PHE A C 1
ATOM 1764 O O . PHE A 1 236 ? -1.714 7.933 -4.704 1.00 83.94 236 PHE A O 1
ATOM 1771 N N . LYS A 1 237 ? -3.930 8.099 -4.355 1.00 83.50 237 LYS A N 1
ATOM 1772 C CA . LYS A 1 237 ? -4.213 9.166 -5.310 1.00 83.50 237 LYS A CA 1
ATOM 1773 C C . LYS A 1 237 ? -4.615 10.417 -4.537 1.00 83.50 237 LYS A C 1
ATOM 1775 O O . LYS A 1 237 ? -5.500 10.360 -3.693 1.00 83.50 237 LYS A O 1
ATOM 1780 N N . SER A 1 238 ? -3.972 11.543 -4.832 1.00 78.81 238 SER A N 1
ATOM 1781 C CA . SER A 1 238 ? -4.433 12.856 -4.376 1.00 78.81 238 SER A CA 1
ATOM 1782 C C . SER A 1 238 ? -5.148 13.568 -5.520 1.00 78.81 238 SER A C 1
ATOM 1784 O O . SER A 1 238 ? -4.772 13.402 -6.677 1.00 78.81 238 SER A O 1
ATOM 1786 N N . ALA A 1 239 ? -6.143 14.392 -5.192 1.00 68.75 239 ALA A N 1
ATOM 1787 C CA . ALA A 1 239 ? -6.836 15.259 -6.145 1.00 68.75 239 ALA A CA 1
ATOM 1788 C C . ALA A 1 239 ? -5.938 16.373 -6.724 1.00 68.75 239 ALA A C 1
ATOM 1790 O O . ALA A 1 239 ? -6.303 17.014 -7.708 1.00 68.75 239 ALA A O 1
ATOM 1791 N N . LEU A 1 240 ? -4.767 16.621 -6.126 1.00 62.06 240 LEU A N 1
ATOM 1792 C CA . LEU A 1 240 ? -3.741 17.492 -6.696 1.00 62.06 240 LEU A CA 1
ATOM 1793 C C . LEU A 1 240 ? -2.880 16.674 -7.667 1.00 62.06 240 LEU A C 1
ATOM 1795 O O . LEU A 1 240 ? -1.776 16.243 -7.326 1.00 62.06 240 LEU A O 1
ATOM 1799 N N . ASP A 1 241 ? -3.410 16.436 -8.866 1.00 51.44 241 ASP A N 1
ATOM 1800 C CA . ASP A 1 241 ? -2.691 15.743 -9.935 1.00 51.44 241 ASP A CA 1
ATOM 1801 C C . ASP A 1 241 ? -1.314 16.405 -10.168 1.00 51.44 241 ASP A C 1
ATOM 1803 O O . ASP A 1 241 ? -1.208 17.613 -10.388 1.00 51.44 241 ASP A O 1
ATOM 1807 N N . GLY A 1 242 ? -0.242 15.609 -10.095 1.00 50.72 242 GLY A N 1
ATOM 1808 C CA . GLY A 1 242 ? 1.130 16.040 -10.402 1.00 50.72 242 GLY A CA 1
ATOM 1809 C C . GLY A 1 242 ? 2.048 16.319 -9.207 1.00 50.72 242 GLY A C 1
ATOM 1810 O O . GLY A 1 242 ? 3.248 16.501 -9.414 1.00 50.72 242 GLY A O 1
ATOM 1811 N N . PHE A 1 243 ? 1.553 16.292 -7.965 1.00 44.31 243 PHE A N 1
ATOM 1812 C CA . PHE A 1 243 ? 2.430 16.276 -6.789 1.00 44.31 243 PHE A CA 1
ATOM 1813 C C . PHE A 1 243 ? 2.575 14.849 -6.258 1.00 44.31 243 PHE A C 1
ATOM 1815 O O . PHE A 1 243 ? 1.563 14.212 -5.962 1.00 44.31 243 PHE A O 1
ATOM 1822 N N . PRO A 1 244 ? 3.807 14.323 -6.100 1.00 50.16 244 PRO A N 1
ATOM 1823 C CA . PRO A 1 244 ? 3.988 13.025 -5.473 1.00 50.16 244 PRO A CA 1
ATOM 1824 C C . PRO A 1 244 ? 3.399 13.098 -4.066 1.00 50.16 244 PRO A C 1
ATOM 1826 O O . PRO A 1 244 ? 3.834 13.908 -3.240 1.00 50.16 244 PRO A O 1
ATOM 1829 N N . PHE A 1 245 ? 2.383 12.273 -3.815 1.00 49.94 245 PHE A N 1
ATOM 1830 C CA . PHE A 1 245 ? 1.823 12.070 -2.490 1.00 49.94 245 PHE A CA 1
ATOM 1831 C C . PHE A 1 245 ? 2.974 11.772 -1.527 1.00 49.94 245 PHE A C 1
ATOM 1833 O O . PHE A 1 245 ? 3.688 10.779 -1.663 1.00 49.94 245 PHE A O 1
ATOM 1840 N N . ARG A 1 246 ? 3.207 12.680 -0.577 1.00 46.81 246 ARG A N 1
ATOM 1841 C CA . ARG A 1 246 ? 4.193 12.463 0.476 1.00 46.81 246 ARG A CA 1
ATOM 1842 C C . ARG A 1 246 ? 3.497 11.745 1.617 1.00 46.81 246 ARG A C 1
ATOM 1844 O O . ARG A 1 246 ? 2.812 12.391 2.407 1.00 46.81 246 ARG A O 1
ATOM 1851 N N . VAL A 1 247 ? 3.750 10.444 1.750 1.00 51.66 247 VAL A N 1
ATOM 1852 C CA . VAL A 1 247 ? 3.623 9.777 3.049 1.00 51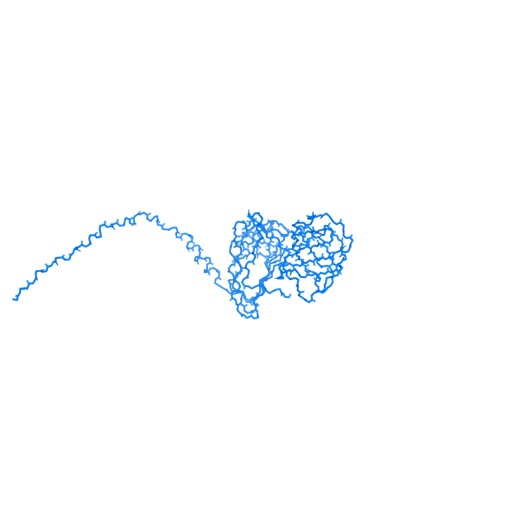.66 247 VAL A CA 1
ATOM 1853 C C . VAL A 1 247 ? 4.676 10.410 3.956 1.00 51.66 247 VAL A C 1
ATOM 1855 O O . VAL A 1 247 ? 5.839 10.013 3.966 1.00 51.66 247 VAL A O 1
ATOM 1858 N N . GLN A 1 248 ? 4.301 11.466 4.677 1.00 41.56 248 GLN A N 1
ATOM 1859 C CA . GLN A 1 248 ? 5.101 11.956 5.792 1.00 41.56 248 GLN A CA 1
ATOM 1860 C C . GLN A 1 248 ? 4.817 11.048 6.980 1.00 41.56 248 GLN A C 1
ATOM 1862 O O . GLN A 1 248 ? 4.005 11.367 7.843 1.00 41.56 248 GLN A O 1
ATOM 1867 N N . ALA A 1 249 ? 5.483 9.902 6.994 1.00 41.31 249 ALA A N 1
ATOM 1868 C CA . ALA A 1 249 ? 5.697 9.184 8.230 1.00 41.31 249 ALA A CA 1
ATOM 1869 C C . ALA A 1 249 ? 6.909 9.806 8.919 1.00 41.31 249 ALA A C 1
ATOM 1871 O O . ALA A 1 249 ? 7.969 9.975 8.311 1.00 41.31 249 ALA A O 1
ATOM 1872 N N . SER A 1 250 ? 6.762 10.161 10.189 1.00 35.25 250 SER A N 1
ATOM 1873 C CA . SER A 1 250 ? 7.864 10.704 10.986 1.00 35.25 250 SER A CA 1
ATOM 1874 C C . SER A 1 250 ? 8.978 9.673 11.249 1.00 35.25 250 SER A C 1
ATOM 1876 O O . SER A 1 250 ? 10.047 10.080 11.701 1.00 35.25 250 SER A O 1
ATOM 1878 N N . LYS A 1 251 ? 8.763 8.388 10.896 1.00 39.22 251 LYS A N 1
ATOM 1879 C CA . LYS A 1 251 ? 9.740 7.307 10.639 1.00 39.22 251 LYS A CA 1
ATOM 1880 C C . LYS A 1 251 ? 9.050 6.154 9.882 1.00 39.22 251 LYS A C 1
ATOM 1882 O O . LYS A 1 251 ? 8.139 5.549 10.427 1.00 39.22 251 LYS A O 1
ATOM 1887 N N . ILE A 1 252 ? 9.484 5.822 8.662 1.00 36.16 252 ILE A N 1
ATOM 1888 C CA . ILE A 1 252 ? 9.228 4.501 8.052 1.00 36.16 252 ILE A CA 1
ATOM 1889 C C . ILE A 1 252 ? 10.521 3.713 8.187 1.00 36.16 252 ILE A C 1
ATOM 1891 O O . ILE A 1 252 ? 11.545 4.113 7.632 1.00 36.16 252 ILE A O 1
ATOM 1895 N N . PHE A 1 253 ? 10.478 2.610 8.923 1.00 31.59 253 PHE A N 1
ATOM 1896 C CA . PHE A 1 253 ? 11.482 1.566 8.802 1.00 31.59 253 PHE A CA 1
ATOM 1897 C C . PHE A 1 253 ? 10.898 0.506 7.872 1.00 31.59 253 PHE A C 1
ATOM 1899 O O . PHE A 1 253 ? 9.953 -0.186 8.244 1.00 31.59 253 PHE A O 1
ATOM 1906 N N . CYS A 1 254 ? 11.435 0.409 6.655 1.00 26.98 254 CYS A N 1
ATOM 1907 C CA . CYS A 1 254 ? 11.303 -0.823 5.886 1.00 26.98 254 CYS A CA 1
ATOM 1908 C C . CYS A 1 254 ? 12.065 -1.906 6.656 1.00 26.98 254 CYS A C 1
ATOM 1910 O O . CYS A 1 254 ? 13.225 -1.679 7.015 1.00 26.98 254 CYS A O 1
ATOM 1912 N N . ALA A 1 255 ? 11.387 -3.013 6.963 1.00 28.06 255 ALA A N 1
ATOM 1913 C CA . ALA A 1 255 ? 12.021 -4.201 7.524 1.00 28.06 255 ALA A CA 1
ATOM 1914 C C . ALA A 1 255 ? 13.034 -4.797 6.535 1.00 28.06 255 ALA A C 1
ATOM 1916 O O . ALA A 1 255 ? 12.782 -4.699 5.310 1.00 28.06 255 ALA A O 1
#

Mean predicted aligned error: 11.0 Å

Secondary structure (DSSP, 8-state):
---PPPPPPP---------TT-S-S--HHHHHHHHHHHHHT--B-SS-EEEEE-TT--TTT--SSSSS-BS-HHHHHHHS-SEE-SEEEEEE-SEEES---S-B--EE-TT-EEEEEE-SPPPEEEEEEEEEEEEE-GGG-EEEEEETT--PPTTTTTT-EEEEEESTTTT-EEE--EE-SSEEEEES---TT----EEEEE-S-SEEEE-TT---EE-----SS--EEEEESEEEE-SSTTS----EES-----